Protein AF-A0A936EBL5-F1 (afdb_monomer)

Secondary structure (DSSP, 8-state):
--PPPPPP-------PPPPPPP-PPPPPPP------------PPPPPPPPPP------PPPP--PPPP--PPPPP------PPPP----PPPPP------GGG----TT-------SSSPPPTT---TTEEEGGGTS-TTTB-SS--EEEHHHHHHHHHHHHHHHHTT---EEEE----HHHHHHHHHHHHHH-TTTHHHHSPPTT--GGGGT---EEE-GGGTT-TTTSS--HHHHHHHHHHHTTTT-

Nearest PDB structures (foldseek):
  4ox3-assembly1_A  TM=7.442E-01  e=4.110E-08  Bacillus subtilis subsp. subtilis str. 168
  4mph-assembly1_B  TM=7.466E-01  e=3.936E-07  Bacillus anthracis
  5zhw-assembly2_B  TM=7.566E-01  e=2.019E-05  Enterococcus faecalis V583
  5hnm-assembly3_C  TM=6.825E-01  e=1.285E-05  Enterococcus faecalis V583

Foldseek 3Di:
DDDDDDDDDDDDDDDDDDDDDDDDDDDDDDDDDDDDDDDDDDDDDDDDDDDDDDPDDDDDDDDDDDDDDDDDDDDDDDDDDDDDPPPPPDPPPDPPPCDPLQDAADDLPPPPDDFALVHFHHLPHARPAKDWPVVQDPPQAEDDDTEIAGPVQRVLVSVVCVVCVVVVFRKHWDYFADHLVNLCVVLVVCCVVPVVCSVVVGPHRRRDPSNSRNDTDIDGPCVVVPPPDDDDDCVVVVVSVVCCVVRVD

Structure (mmCIF, N/CA/C/O backbone):
data_AF-A0A936EBL5-F1
#
_entry.id   AF-A0A936EBL5-F1
#
loop_
_atom_site.group_PDB
_atom_site.id
_atom_site.type_symbol
_atom_site.label_atom_id
_atom_site.label_alt_id
_atom_site.label_comp_id
_atom_site.label_asym_id
_atom_site.label_entity_id
_atom_site.label_seq_id
_atom_site.pdbx_PDB_ins_code
_atom_site.Cartn_x
_atom_site.Cartn_y
_atom_site.Cartn_z
_atom_site.occupancy
_atom_site.B_iso_or_equiv
_atom_site.auth_seq_id
_atom_site.auth_comp_id
_atom_site.auth_asym_id
_atom_site.auth_atom_id
_atom_site.pdbx_PDB_model_num
ATOM 1 N N . MET A 1 1 ? -22.457 -19.468 -76.451 1.00 49.41 1 MET A N 1
ATOM 2 C CA . MET A 1 1 ? -21.002 -19.184 -76.361 1.00 49.41 1 MET A CA 1
ATOM 3 C C . MET A 1 1 ? -20.760 -17.930 -77.192 1.00 49.41 1 MET A C 1
ATOM 5 O O . MET A 1 1 ? -21.106 -17.970 -78.354 1.00 49.41 1 MET A O 1
ATOM 9 N N . PHE A 1 2 ? -20.376 -16.748 -76.710 1.00 45.97 2 PHE A N 1
ATOM 10 C CA . PHE A 1 2 ? -19.446 -16.334 -75.656 1.00 45.97 2 PHE A CA 1
ATOM 11 C C . PHE A 1 2 ? -20.004 -15.099 -74.917 1.00 45.97 2 PHE A C 1
ATOM 13 O O . PHE A 1 2 ? -20.450 -14.148 -75.555 1.00 45.97 2 PHE A O 1
ATOM 20 N N . LYS A 1 3 ? -19.967 -15.099 -73.579 1.00 45.44 3 LYS A N 1
ATOM 21 C CA . LYS A 1 3 ? -20.341 -13.953 -72.733 1.00 45.44 3 LYS A CA 1
ATOM 22 C C . LYS A 1 3 ? -19.075 -13.116 -72.488 1.00 45.44 3 LYS A C 1
ATOM 24 O O . LYS A 1 3 ? -18.086 -13.655 -72.001 1.00 45.44 3 LYS A O 1
ATOM 29 N N . ARG A 1 4 ? -19.086 -11.838 -72.885 1.00 53.81 4 ARG A N 1
ATOM 30 C CA . ARG A 1 4 ? -17.973 -10.887 -72.700 1.00 53.81 4 ARG A CA 1
ATOM 31 C C . ARG A 1 4 ? -17.913 -10.416 -71.241 1.00 53.81 4 ARG A C 1
ATOM 33 O O . ARG A 1 4 ? -18.943 -10.079 -70.664 1.00 53.81 4 ARG A O 1
ATOM 40 N N . LEU A 1 5 ? -16.706 -10.404 -70.680 1.00 47.41 5 LEU A N 1
ATOM 41 C CA . LEU A 1 5 ? -16.355 -9.918 -69.342 1.00 47.41 5 LEU A CA 1
ATOM 42 C C . LEU A 1 5 ? -16.085 -8.399 -69.394 1.00 47.41 5 LEU A C 1
ATOM 44 O O . LEU A 1 5 ? -15.345 -7.981 -70.287 1.00 47.41 5 LEU A O 1
ATOM 48 N N . PRO A 1 6 ? -16.616 -7.566 -68.481 1.00 60.28 6 PRO A N 1
ATOM 49 C CA . PRO A 1 6 ? -16.163 -6.186 -68.348 1.00 60.28 6 PRO A CA 1
ATOM 50 C C . PRO A 1 6 ? -14.979 -6.067 -67.375 1.00 60.28 6 PRO A C 1
ATOM 52 O O . PRO A 1 6 ? -14.979 -6.616 -66.274 1.00 60.28 6 PRO A O 1
ATOM 55 N N . PHE A 1 7 ? -13.969 -5.334 -67.838 1.00 50.22 7 PHE A N 1
ATOM 56 C CA . PHE A 1 7 ? -12.750 -4.929 -67.143 1.00 50.22 7 PHE A CA 1
ATOM 57 C C . PHE A 1 7 ? -13.061 -3.961 -65.985 1.00 50.22 7 PHE A C 1
ATOM 59 O O . PHE A 1 7 ? -13.786 -2.984 -66.167 1.00 50.22 7 PHE A O 1
ATOM 66 N N . PHE A 1 8 ? -12.466 -4.214 -64.818 1.00 45.72 8 PHE A N 1
ATOM 67 C CA . PHE A 1 8 ? -12.417 -3.300 -63.675 1.00 45.72 8 PHE A CA 1
ATOM 68 C C . PHE A 1 8 ? -11.340 -2.226 -63.901 1.00 45.72 8 PHE A C 1
ATOM 70 O O . PHE A 1 8 ? -10.189 -2.562 -64.172 1.00 45.72 8 PHE A O 1
ATOM 77 N N . PHE A 1 9 ? -11.688 -0.950 -63.717 1.00 46.00 9 PHE A N 1
ATOM 78 C CA . PHE A 1 9 ? -10.725 0.128 -63.470 1.00 46.00 9 PHE A CA 1
ATOM 79 C C . PHE A 1 9 ? -10.861 0.556 -62.004 1.00 46.00 9 PHE A C 1
ATOM 81 O O . PHE A 1 9 ? -11.882 1.111 -61.605 1.00 46.00 9 PHE A O 1
ATOM 88 N N . ALA A 1 10 ? -9.841 0.255 -61.199 1.00 46.25 10 ALA A N 1
ATOM 89 C CA . ALA A 1 10 ? -9.705 0.734 -59.830 1.00 46.25 10 ALA A CA 1
ATOM 90 C C . ALA A 1 10 ? -8.986 2.091 -59.845 1.00 46.25 10 ALA A C 1
ATOM 92 O O . ALA A 1 10 ? -7.858 2.195 -60.326 1.00 46.25 10 ALA A O 1
ATOM 93 N N . LEU A 1 11 ? -9.647 3.127 -59.328 1.00 49.09 11 LEU A N 1
ATOM 94 C CA . LEU A 1 11 ? -9.083 4.460 -59.140 1.00 49.09 11 LEU A CA 1
ATOM 95 C C . LEU A 1 11 ? -8.500 4.548 -57.720 1.00 49.09 11 LEU A C 1
ATOM 97 O O . LEU A 1 11 ? -9.242 4.559 -56.740 1.00 49.09 11 LEU A O 1
ATOM 101 N N . PHE A 1 12 ? -7.171 4.582 -57.611 1.00 45.75 12 PHE A N 1
ATOM 102 C CA . PHE A 1 12 ? -6.451 4.839 -56.360 1.00 45.75 12 PHE A CA 1
ATOM 103 C C . PHE A 1 12 ? -6.473 6.347 -56.064 1.00 45.75 12 PHE A C 1
ATOM 105 O O . PHE A 1 12 ? -5.835 7.132 -56.764 1.00 45.75 12 PHE A O 1
ATOM 112 N N . GLY A 1 13 ? -7.220 6.756 -55.037 1.00 44.69 13 GLY A N 1
ATOM 113 C CA . GLY A 1 13 ? -7.206 8.122 -54.514 1.00 44.69 13 GLY A CA 1
ATOM 114 C C . GLY A 1 13 ? -6.067 8.320 -53.514 1.00 44.69 13 GLY A C 1
ATOM 115 O O . GLY A 1 13 ? -6.066 7.708 -52.448 1.00 44.69 13 GLY A O 1
ATOM 116 N N . LEU A 1 14 ? -5.107 9.184 -53.853 1.00 51.09 14 LEU A N 1
ATOM 117 C CA . LEU A 1 14 ? -4.101 9.716 -52.932 1.00 51.09 14 LEU A CA 1
ATOM 118 C C . LEU A 1 14 ? -4.775 10.742 -52.004 1.00 51.09 14 LEU A C 1
ATOM 120 O O . LEU A 1 14 ? -5.187 11.806 -52.464 1.00 51.09 14 LEU A O 1
ATOM 124 N N . MET A 1 15 ? -4.877 10.449 -50.707 1.00 57.97 15 MET A N 1
ATOM 125 C CA . MET A 1 15 ? -5.321 11.418 -49.701 1.00 57.97 15 MET A CA 1
ATOM 126 C C . MET A 1 15 ? -4.089 12.002 -49.001 1.00 57.97 15 MET A C 1
ATOM 128 O O . MET A 1 15 ? -3.408 11.320 -48.237 1.00 57.97 15 MET A O 1
ATOM 132 N N . ALA A 1 16 ? -3.774 13.257 -49.323 1.00 53.09 16 ALA A N 1
ATOM 133 C CA . ALA A 1 16 ? -2.708 14.026 -48.696 1.00 53.09 16 ALA A CA 1
ATOM 134 C C . ALA A 1 16 ? -3.141 14.523 -47.305 1.00 53.09 16 ALA A C 1
ATOM 136 O O . ALA A 1 16 ? -4.263 14.990 -47.113 1.00 53.09 16 ALA A O 1
ATOM 137 N N . CYS A 1 17 ? -2.223 14.410 -46.348 1.00 43.72 17 CYS A N 1
ATOM 138 C CA . CYS A 1 17 ? -2.372 14.821 -44.957 1.00 43.72 17 CYS A CA 1
ATOM 139 C C . CYS A 1 17 ? -2.146 16.340 -44.829 1.00 43.72 17 CYS A C 1
ATOM 141 O O . CYS A 1 17 ? -1.117 16.842 -45.281 1.00 43.72 17 CYS A O 1
ATOM 143 N N . ALA A 1 18 ? -3.085 17.065 -44.214 1.00 60.50 18 ALA A N 1
ATOM 144 C CA . ALA A 1 18 ? -2.923 18.472 -43.838 1.00 60.50 18 ALA A CA 1
ATOM 145 C C . ALA A 1 18 ? -2.670 18.578 -42.319 1.00 60.50 18 ALA A C 1
ATOM 147 O O . ALA A 1 18 ? -3.328 17.867 -41.555 1.00 60.50 18 ALA A O 1
ATOM 148 N N . PRO A 1 19 ? -1.747 19.439 -41.852 1.00 58.50 19 PRO A N 1
ATOM 149 C CA . PRO A 1 19 ? -1.469 19.588 -40.429 1.00 58.50 19 PRO A CA 1
ATOM 150 C C . PRO A 1 19 ? -2.559 20.417 -39.736 1.00 58.50 19 PRO A C 1
ATOM 152 O O . PRO A 1 19 ? -2.915 21.508 -40.181 1.00 58.50 19 PRO A O 1
ATOM 155 N N . ALA A 1 20 ? -3.065 19.903 -38.614 1.00 55.41 20 ALA A N 1
ATOM 156 C CA . ALA A 1 20 ? -3.951 20.635 -37.722 1.00 55.41 20 ALA A CA 1
ATOM 157 C C . ALA A 1 20 ? -3.164 21.727 -36.979 1.00 55.41 20 ALA A C 1
ATOM 159 O O . ALA A 1 20 ? -2.223 21.447 -36.237 1.00 55.41 20 ALA A O 1
ATOM 160 N N . THR A 1 21 ? -3.556 22.982 -37.178 1.00 53.72 21 THR A N 1
ATOM 161 C CA . THR A 1 21 ? -3.093 24.139 -36.408 1.00 53.72 21 THR A CA 1
ATOM 162 C C . THR A 1 21 ? -3.653 24.078 -34.988 1.00 53.72 21 THR A C 1
ATOM 164 O O . THR A 1 21 ? -4.867 24.144 -34.793 1.00 53.72 21 THR A O 1
ATOM 167 N N . ALA A 1 22 ? -2.769 23.964 -33.998 1.00 51.81 22 ALA A N 1
ATOM 168 C CA . ALA A 1 22 ? -3.113 24.076 -32.588 1.00 51.81 22 ALA A CA 1
ATOM 169 C C . ALA A 1 22 ? -3.480 25.530 -32.245 1.00 51.81 22 ALA A C 1
ATOM 171 O O . ALA A 1 22 ? -2.689 26.448 -32.454 1.00 51.81 22 ALA A O 1
ATOM 172 N N . VAL A 1 23 ? -4.683 25.729 -31.708 1.00 55.03 23 VAL A N 1
ATOM 173 C CA . VAL A 1 23 ? -5.127 26.998 -31.121 1.00 55.03 23 VAL A CA 1
ATOM 174 C C . VAL A 1 23 ? -4.696 27.007 -29.657 1.00 55.03 23 VAL A C 1
ATOM 176 O O . VAL A 1 23 ? -5.183 26.219 -28.851 1.00 55.03 23 VAL A O 1
ATOM 179 N N . THR A 1 24 ? -3.762 27.887 -29.310 1.00 54.03 24 THR A N 1
ATOM 180 C CA . THR A 1 24 ? -3.368 28.183 -27.927 1.00 54.03 24 THR A CA 1
ATOM 181 C C . THR A 1 24 ? -4.388 29.124 -27.275 1.00 54.03 24 THR A C 1
ATOM 183 O O . THR A 1 24 ? -4.636 30.194 -27.840 1.00 54.03 24 THR A O 1
ATOM 186 N N . PRO A 1 25 ? -4.958 28.818 -26.096 1.00 52.91 25 PRO A N 1
ATOM 187 C CA . PRO A 1 25 ? -5.699 29.813 -25.330 1.00 52.91 25 PRO A CA 1
ATOM 188 C C . PRO A 1 25 ? -4.746 30.804 -24.640 1.00 52.91 25 PRO A C 1
ATOM 190 O O . PRO A 1 25 ? -3.747 30.424 -24.030 1.00 52.91 25 PRO A O 1
ATOM 193 N N . SER A 1 26 ? -5.084 32.088 -24.762 1.00 61.44 26 SER A N 1
ATOM 194 C CA . SER A 1 26 ? -4.439 33.241 -24.122 1.00 61.44 26 SER A CA 1
ATOM 195 C C . SER A 1 26 ? -4.603 33.209 -22.593 1.00 61.44 26 SER A C 1
ATOM 197 O O . SER A 1 26 ? -5.705 32.910 -22.129 1.00 61.44 26 SER A O 1
ATOM 199 N N . PRO A 1 27 ? -3.589 33.581 -21.788 1.00 57.38 27 PRO A N 1
ATOM 200 C CA . PRO A 1 27 ? -3.788 33.804 -20.360 1.00 57.38 27 PRO A CA 1
ATOM 201 C C . PRO A 1 27 ? -4.566 35.111 -20.123 1.00 57.38 27 PRO A C 1
ATOM 203 O O . PRO A 1 27 ? -4.292 36.137 -20.746 1.00 57.38 27 PRO A O 1
ATOM 206 N N . ALA A 1 28 ? -5.560 35.054 -19.234 1.00 56.59 28 ALA A N 1
ATOM 207 C CA . ALA A 1 28 ? -6.293 36.211 -18.721 1.00 56.59 28 ALA A CA 1
ATOM 208 C C . ALA A 1 28 ? -5.405 37.045 -17.766 1.00 56.59 28 ALA A C 1
ATOM 210 O O . ALA A 1 28 ? -4.492 36.485 -17.152 1.00 56.59 28 ALA A O 1
ATOM 211 N N . PRO A 1 29 ? -5.637 38.365 -17.629 1.00 53.09 29 PRO A N 1
ATOM 212 C CA . PRO A 1 29 ? -4.763 39.240 -16.855 1.00 53.09 29 PRO A CA 1
ATOM 213 C C . PRO A 1 29 ? -4.903 39.007 -15.344 1.00 53.09 29 PRO A C 1
ATOM 215 O O . PRO A 1 29 ? -6.000 38.808 -14.822 1.00 53.09 29 PRO A O 1
ATOM 218 N N . LEU A 1 30 ? -3.764 39.074 -14.651 1.00 47.78 30 LEU A N 1
ATOM 219 C CA . LEU A 1 30 ? -3.665 39.127 -13.195 1.00 47.78 30 LEU A CA 1
ATOM 220 C C . LEU A 1 30 ? -4.310 40.426 -12.697 1.00 47.78 30 LEU A C 1
ATOM 222 O O . LEU A 1 30 ? -3.848 41.517 -13.028 1.00 47.78 30 LEU A O 1
ATOM 226 N N . ALA A 1 31 ? -5.380 40.303 -11.914 1.00 45.28 31 ALA A N 1
ATOM 227 C CA . ALA A 1 31 ? -5.941 41.420 -11.174 1.00 45.28 31 ALA A CA 1
ATOM 228 C C . ALA A 1 31 ? -5.116 41.645 -9.901 1.00 45.28 31 ALA A C 1
ATOM 230 O O . ALA A 1 31 ? -5.075 40.805 -9.000 1.00 45.28 31 ALA A O 1
ATOM 231 N N . ASP A 1 32 ? -4.467 42.803 -9.876 1.00 45.66 32 ASP A N 1
ATOM 232 C CA . ASP A 1 32 ? -3.848 43.441 -8.724 1.00 45.66 32 ASP A CA 1
ATOM 233 C C . ASP A 1 32 ? -4.838 43.488 -7.551 1.00 45.66 32 ASP A C 1
ATOM 235 O O . ASP A 1 32 ? -5.907 44.093 -7.646 1.00 45.66 32 ASP A O 1
ATOM 239 N N . THR A 1 33 ? -4.497 42.856 -6.430 1.00 43.00 33 THR A N 1
ATOM 240 C CA . THR A 1 33 ? -5.154 43.140 -5.150 1.00 43.00 33 THR A CA 1
ATOM 241 C C . THR A 1 33 ? -4.075 43.509 -4.148 1.00 43.00 33 THR A C 1
ATOM 243 O O . THR A 1 33 ? -3.373 42.658 -3.605 1.00 43.00 33 THR A O 1
ATOM 246 N N . ALA A 1 34 ? -3.934 44.817 -3.949 1.00 42.81 34 ALA A N 1
ATOM 247 C CA . ALA A 1 34 ? -3.092 45.415 -2.933 1.00 42.81 34 ALA A CA 1
ATOM 248 C C . ALA A 1 34 ? -3.499 44.900 -1.544 1.00 42.81 34 ALA A C 1
ATOM 250 O O . ALA A 1 34 ? -4.613 45.138 -1.074 1.00 42.81 34 ALA A O 1
ATOM 251 N N . VAL A 1 35 ? -2.581 44.207 -0.872 1.00 39.53 35 VAL A N 1
ATOM 252 C CA . VAL A 1 35 ? -2.698 43.913 0.556 1.00 39.53 35 VAL A CA 1
ATOM 253 C C . VAL A 1 35 ? -2.302 45.179 1.307 1.00 39.53 35 VAL A C 1
ATOM 255 O O . VAL A 1 35 ? -1.154 45.620 1.255 1.00 39.53 35 VAL A O 1
ATOM 258 N N . ALA A 1 36 ? -3.276 45.788 1.979 1.00 40.12 36 ALA A N 1
ATOM 259 C CA . ALA A 1 36 ? -3.056 46.913 2.872 1.00 40.12 36 ALA A CA 1
ATOM 260 C C . ALA A 1 36 ? -2.069 46.520 3.986 1.00 40.12 36 ALA A C 1
ATOM 262 O O . ALA A 1 36 ? -2.290 45.546 4.708 1.00 40.12 36 ALA A O 1
ATOM 263 N N . LEU A 1 37 ? -0.987 47.292 4.133 1.00 39.91 37 LEU A N 1
ATOM 264 C CA . LEU A 1 37 ? -0.099 47.214 5.290 1.00 39.91 37 LEU A CA 1
ATOM 265 C C . LEU A 1 37 ? -0.887 47.606 6.547 1.00 39.91 37 LEU A C 1
ATOM 267 O O . LEU A 1 37 ? -1.174 48.781 6.771 1.00 39.91 37 LEU A O 1
ATOM 271 N N . ALA A 1 38 ? -1.203 46.622 7.385 1.00 38.62 38 ALA A N 1
ATOM 272 C CA . ALA A 1 38 ? -1.577 46.864 8.768 1.00 38.62 38 ALA A CA 1
ATOM 273 C C . ALA A 1 38 ? -0.295 47.008 9.600 1.00 38.62 38 ALA A C 1
ATOM 275 O O . ALA A 1 38 ? 0.422 46.042 9.861 1.00 38.62 38 ALA A O 1
ATOM 276 N N . THR A 1 39 ? 0.001 48.241 9.998 1.00 44.06 39 THR A N 1
ATOM 277 C CA . THR A 1 39 ? 1.067 48.593 10.935 1.00 44.06 39 THR A CA 1
ATOM 278 C C . THR A 1 39 ? 0.734 48.026 12.318 1.00 44.06 39 THR A C 1
ATOM 280 O O . THR A 1 39 ? -0.116 48.569 13.023 1.00 44.06 39 THR A O 1
ATOM 283 N N . VAL A 1 40 ? 1.392 46.938 12.729 1.00 40.38 40 VAL A N 1
ATOM 284 C CA . VAL A 1 40 ? 1.341 46.458 14.118 1.00 40.38 40 VAL A CA 1
ATOM 285 C C . VAL A 1 40 ? 2.418 47.167 14.933 1.00 40.38 40 VAL A C 1
ATOM 287 O O . VAL A 1 40 ? 3.617 46.999 14.727 1.00 40.38 40 VAL A O 1
ATOM 290 N N . SER A 1 41 ? 1.935 47.986 15.863 1.00 49.97 41 SER A N 1
ATOM 291 C CA . SER A 1 41 ? 2.682 48.658 16.919 1.00 49.97 41 SER A CA 1
ATOM 292 C C . SER A 1 41 ? 3.375 47.638 17.831 1.00 49.97 41 SER A C 1
ATOM 294 O O . SER A 1 41 ? 2.712 46.866 18.521 1.00 49.97 41 SER A O 1
ATOM 296 N N . SER A 1 42 ? 4.706 47.664 17.880 1.00 43.12 42 SER A N 1
ATOM 297 C CA . SER A 1 42 ? 5.515 46.876 18.812 1.00 43.12 42 SER A CA 1
ATOM 298 C C . SER A 1 42 ? 5.406 47.436 20.235 1.00 43.12 42 SER A C 1
ATOM 300 O O . SER A 1 42 ? 6.009 48.464 20.548 1.00 43.12 42 SER A O 1
ATOM 302 N N . GLN A 1 43 ? 4.652 46.764 21.105 1.00 46.09 43 GLN A N 1
ATOM 303 C CA . GLN A 1 43 ? 4.772 46.944 22.555 1.00 46.09 43 GLN A CA 1
ATOM 304 C C . GLN A 1 43 ? 5.912 46.065 23.106 1.00 46.09 43 GLN A C 1
ATOM 306 O O . GLN A 1 43 ? 6.120 44.959 22.602 1.00 46.09 43 GLN A O 1
ATOM 311 N N . PRO A 1 44 ? 6.659 46.521 24.129 1.00 43.31 44 PRO A N 1
ATOM 312 C CA . PRO A 1 44 ? 7.751 45.751 24.711 1.00 43.31 44 PRO A CA 1
ATOM 313 C C . PRO A 1 44 ? 7.194 44.611 25.573 1.00 43.31 44 PRO A C 1
ATOM 315 O O . PRO A 1 44 ? 6.531 44.845 26.582 1.00 43.31 44 PRO A O 1
ATOM 318 N N . VAL A 1 45 ? 7.474 43.369 25.178 1.00 40.41 45 VAL A N 1
ATOM 319 C CA . VAL A 1 45 ? 7.187 42.182 25.992 1.00 40.41 45 VAL A CA 1
ATOM 320 C C . VAL A 1 45 ? 8.282 42.052 27.048 1.00 40.41 45 VAL A C 1
ATOM 322 O O . VAL A 1 45 ? 9.469 41.996 26.727 1.00 40.41 45 VAL A O 1
ATOM 325 N N . ALA A 1 46 ? 7.871 42.044 28.314 1.00 43.44 46 ALA A N 1
ATOM 326 C CA . ALA A 1 46 ? 8.736 41.831 29.463 1.00 43.44 46 ALA A CA 1
ATOM 327 C C . ALA A 1 46 ? 9.449 40.468 29.389 1.00 43.44 46 ALA A C 1
ATOM 329 O O . ALA A 1 46 ? 8.842 39.449 29.058 1.00 43.44 46 ALA A O 1
ATOM 330 N N . SER A 1 47 ? 10.740 40.467 29.726 1.00 49.97 47 SER A N 1
ATOM 331 C CA . SER A 1 47 ? 11.589 39.279 29.826 1.00 49.97 47 SER A CA 1
ATOM 332 C C . SER A 1 47 ? 10.989 38.213 30.757 1.00 49.97 47 SER A C 1
ATOM 334 O O . SER A 1 47 ? 10.580 38.557 31.869 1.00 49.97 47 SER A O 1
ATOM 336 N N . PRO A 1 48 ? 10.999 36.919 30.388 1.00 46.91 48 PRO A N 1
ATOM 337 C CA . PRO A 1 48 ? 10.628 35.864 31.318 1.00 46.91 48 PRO A CA 1
ATOM 338 C C . PRO A 1 48 ? 11.723 35.664 32.374 1.00 46.91 48 PRO A C 1
ATOM 340 O O . PRO A 1 48 ? 12.900 35.468 32.068 1.00 46.91 48 PRO A O 1
ATOM 343 N N . THR A 1 49 ? 11.311 35.721 33.638 1.00 48.28 49 THR A N 1
ATOM 344 C CA . THR A 1 49 ? 12.099 35.339 34.812 1.00 48.28 49 THR A CA 1
ATOM 345 C C . THR A 1 49 ? 12.524 33.871 34.708 1.00 48.28 49 THR A C 1
ATOM 347 O O . THR A 1 49 ? 11.715 33.007 34.371 1.00 48.28 49 THR A O 1
ATOM 350 N N . ALA A 1 50 ? 13.798 33.592 34.997 1.00 43.84 50 ALA A N 1
ATOM 351 C CA . ALA A 1 50 ? 14.357 32.244 34.995 1.00 43.84 50 ALA A CA 1
ATOM 352 C C . ALA A 1 50 ? 13.607 31.307 35.974 1.00 43.84 50 ALA A C 1
ATOM 354 O O . ALA A 1 50 ? 13.251 31.741 37.074 1.00 43.84 50 ALA A O 1
ATOM 355 N N . PRO A 1 51 ? 13.383 30.030 35.614 1.00 51.34 51 PRO A N 1
ATOM 356 C CA . PRO A 1 51 ? 12.762 29.053 36.505 1.00 51.34 51 PRO A CA 1
ATOM 357 C C . PRO A 1 51 ? 13.702 28.667 37.664 1.00 51.34 51 PRO A C 1
ATOM 359 O O . PRO A 1 51 ? 14.926 28.756 37.523 1.00 51.34 51 PRO A O 1
ATOM 362 N N . PRO A 1 52 ? 13.163 28.224 38.817 1.00 42.72 52 PRO A N 1
ATOM 363 C CA . PRO A 1 52 ? 13.973 27.884 39.979 1.00 42.72 52 PRO A CA 1
ATOM 364 C C . PRO A 1 52 ? 14.833 26.639 39.725 1.00 42.72 52 PRO A C 1
ATOM 366 O O . PRO A 1 52 ? 14.363 25.616 39.225 1.00 42.72 52 PRO A O 1
ATOM 369 N N . THR A 1 53 ? 16.099 26.719 40.132 1.00 39.78 53 THR A N 1
ATOM 370 C CA . THR A 1 53 ? 17.031 25.590 40.188 1.00 39.78 53 THR A CA 1
ATOM 371 C C . THR A 1 53 ? 16.507 24.534 41.161 1.00 39.78 53 THR A C 1
ATOM 373 O O . THR A 1 53 ? 16.534 24.732 42.375 1.00 39.78 53 THR A O 1
ATOM 376 N N . ILE A 1 54 ? 16.054 23.391 40.643 1.00 44.22 54 ILE A N 1
ATOM 377 C CA . ILE A 1 54 ? 15.780 22.205 41.459 1.00 44.22 54 ILE A CA 1
ATOM 378 C C . ILE A 1 54 ? 17.097 21.453 41.656 1.00 44.22 54 ILE A C 1
ATOM 380 O O . ILE A 1 54 ? 17.583 20.756 40.764 1.00 44.22 54 ILE A O 1
ATOM 384 N N . THR A 1 55 ? 17.676 21.585 42.845 1.00 34.31 55 THR A N 1
ATOM 385 C CA . THR A 1 55 ? 18.804 20.766 43.297 1.00 34.31 55 THR A CA 1
ATOM 386 C C . THR A 1 55 ? 18.328 19.322 43.477 1.00 34.31 55 THR A C 1
ATOM 388 O O . THR A 1 55 ? 17.669 18.992 44.461 1.00 34.31 55 THR A O 1
ATOM 391 N N . ARG A 1 56 ? 18.638 18.438 42.519 1.00 43.16 56 ARG A N 1
ATOM 392 C CA . ARG A 1 56 ? 18.430 16.989 42.670 1.00 43.16 56 ARG A CA 1
ATOM 393 C C . ARG A 1 56 ? 19.531 16.406 43.549 1.00 43.16 56 ARG A C 1
ATOM 395 O O . ARG A 1 56 ? 20.628 16.121 43.077 1.00 43.16 56 ARG A O 1
ATOM 402 N N . THR A 1 57 ? 19.214 16.180 44.817 1.00 35.41 57 THR A N 1
ATOM 403 C CA . THR A 1 57 ? 19.989 15.296 45.691 1.00 35.41 57 THR A CA 1
ATOM 404 C C . THR A 1 57 ? 19.903 13.874 45.131 1.00 35.41 57 THR A C 1
ATOM 406 O O . THR A 1 57 ? 18.840 13.255 45.150 1.00 35.41 57 THR A O 1
ATOM 409 N N . ALA A 1 58 ? 21.002 13.365 44.576 1.00 40.12 58 ALA A N 1
ATOM 410 C CA . ALA A 1 58 ? 21.107 11.980 44.137 1.00 40.12 58 ALA A CA 1
ATOM 411 C C . ALA A 1 58 ? 21.384 11.083 45.351 1.00 40.12 58 ALA A C 1
ATOM 413 O O . ALA A 1 58 ? 22.483 11.087 45.901 1.00 40.12 58 ALA A O 1
ATOM 414 N N . THR A 1 59 ? 20.386 10.312 45.775 1.00 43.75 59 THR A N 1
ATOM 415 C CA . THR A 1 59 ? 20.582 9.172 46.677 1.00 43.75 59 THR A CA 1
ATOM 416 C C . THR A 1 59 ? 21.095 7.991 45.843 1.00 43.75 59 THR A C 1
ATOM 418 O O . THR A 1 59 ? 20.399 7.589 44.908 1.00 43.75 59 THR A O 1
ATOM 421 N N . PRO A 1 60 ? 22.288 7.427 46.107 1.00 43.12 60 PRO A N 1
ATOM 422 C CA . PRO A 1 60 ? 22.757 6.263 45.366 1.00 43.12 60 PRO A CA 1
ATOM 423 C C . PRO A 1 60 ? 21.966 5.016 45.788 1.00 43.12 60 PRO A C 1
ATOM 425 O O . PRO A 1 60 ? 21.860 4.707 46.975 1.00 43.12 60 PRO A O 1
ATOM 428 N N . LEU A 1 61 ? 21.404 4.303 44.808 1.00 41.28 61 LEU A N 1
ATOM 429 C CA . LEU A 1 61 ? 20.820 2.973 45.002 1.00 41.28 61 LEU A CA 1
ATOM 430 C C . LEU A 1 61 ? 21.937 1.942 45.269 1.00 41.28 61 LEU A C 1
ATOM 432 O O . LEU A 1 61 ? 22.981 2.005 44.615 1.00 41.28 61 LEU A O 1
ATOM 436 N N . PRO A 1 62 ? 21.732 0.963 46.169 1.00 42.22 62 PRO A N 1
ATOM 437 C CA . PRO A 1 62 ? 22.701 -0.102 46.395 1.00 42.22 62 PRO A CA 1
ATOM 438 C C . PRO A 1 62 ? 22.776 -1.037 45.178 1.00 42.22 62 PRO A C 1
ATOM 440 O O . PRO A 1 62 ? 21.765 -1.555 44.700 1.00 42.22 62 PRO A O 1
ATOM 443 N N . ALA A 1 63 ? 23.994 -1.273 44.688 1.00 45.78 63 ALA A N 1
ATOM 444 C CA . ALA A 1 63 ? 24.267 -2.251 43.643 1.00 45.78 63 ALA A CA 1
ATOM 445 C C . ALA A 1 63 ? 23.961 -3.662 44.167 1.00 45.78 63 ALA A C 1
ATOM 447 O O . ALA A 1 63 ? 24.647 -4.170 45.052 1.00 45.78 63 ALA A O 1
ATOM 448 N N . THR A 1 64 ? 22.921 -4.299 43.629 1.00 42.66 64 THR A N 1
ATOM 449 C CA . THR A 1 64 ? 22.635 -5.709 43.911 1.00 42.66 64 THR A CA 1
ATOM 450 C C . THR A 1 64 ? 23.378 -6.554 42.879 1.00 42.66 64 THR A C 1
ATOM 452 O O . THR A 1 64 ? 23.077 -6.504 41.689 1.00 42.66 64 THR A O 1
ATOM 455 N N . GLN A 1 65 ? 24.401 -7.278 43.327 1.00 45.66 65 GLN A N 1
ATOM 456 C CA . GLN A 1 65 ? 25.173 -8.206 42.503 1.00 45.66 65 GLN A CA 1
ATOM 457 C C . GLN A 1 65 ? 24.313 -9.446 42.176 1.00 45.66 65 GLN A C 1
ATOM 459 O O . GLN A 1 65 ? 23.667 -9.974 43.085 1.00 45.66 65 GLN A O 1
ATOM 464 N N . PRO A 1 66 ? 24.272 -9.932 40.921 1.00 46.91 66 PRO A N 1
ATOM 465 C CA . PRO A 1 66 ? 23.582 -11.179 40.602 1.00 46.91 66 PRO A CA 1
ATOM 466 C C . PRO A 1 66 ? 24.308 -12.380 41.243 1.00 46.91 66 PRO A C 1
ATOM 468 O O . PRO A 1 66 ? 25.537 -12.357 41.360 1.00 46.91 66 PRO A O 1
ATOM 471 N N . PRO A 1 67 ? 23.575 -13.425 41.672 1.00 47.1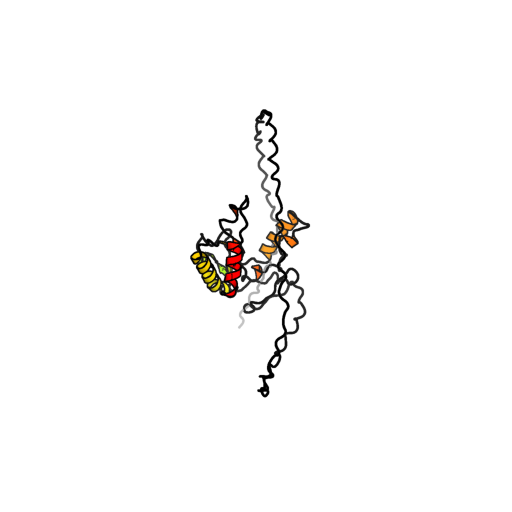6 67 PRO A N 1
ATOM 472 C CA . PRO A 1 67 ? 24.162 -14.568 42.361 1.00 47.16 67 PRO A CA 1
ATOM 473 C C . PRO A 1 67 ? 25.041 -15.418 41.422 1.00 47.16 67 PRO A C 1
ATOM 475 O O . PRO A 1 67 ? 24.821 -15.429 40.207 1.00 47.16 67 PRO A O 1
ATOM 478 N N . PRO A 1 68 ? 26.026 -16.157 41.965 1.00 46.62 68 PRO A N 1
ATOM 479 C CA . PRO A 1 68 ? 26.863 -17.056 41.180 1.00 46.62 68 PRO A CA 1
ATOM 480 C C . PRO A 1 68 ? 26.055 -18.261 40.681 1.00 46.62 68 PRO A C 1
ATOM 482 O O . PRO A 1 68 ? 25.303 -18.880 41.432 1.00 46.62 68 PRO A O 1
ATOM 485 N N . PHE A 1 69 ? 26.234 -18.614 39.407 1.00 42.81 69 PHE A N 1
ATOM 486 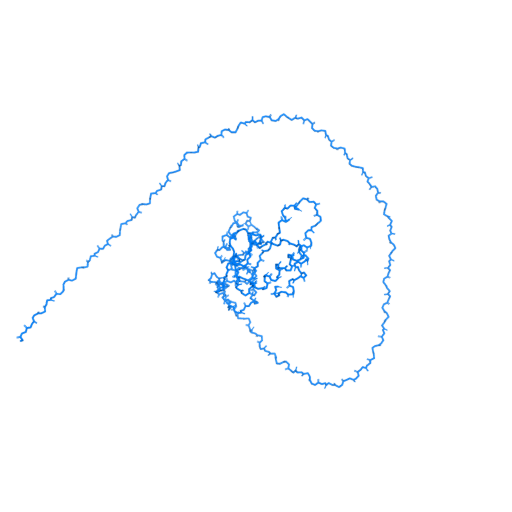C CA . PHE A 1 69 ? 25.635 -19.807 38.813 1.00 42.81 69 PHE A CA 1
ATOM 487 C C . PHE A 1 69 ? 26.363 -21.066 39.295 1.00 42.81 69 PHE A C 1
ATOM 489 O O . PHE A 1 69 ? 27.495 -21.340 38.899 1.00 42.81 69 PHE A O 1
ATOM 496 N N . THR A 1 70 ? 25.698 -21.852 40.136 1.00 42.16 70 THR A N 1
ATOM 497 C CA . THR A 1 70 ? 26.135 -23.195 40.527 1.00 42.16 70 THR A CA 1
ATOM 498 C C . THR A 1 70 ? 25.741 -24.191 39.432 1.00 42.16 70 THR A C 1
ATOM 500 O O . THR A 1 70 ? 24.557 -24.407 39.175 1.00 42.16 70 THR A O 1
ATOM 503 N N . ALA A 1 71 ? 26.723 -24.806 38.768 1.00 42.47 71 ALA A N 1
ATOM 504 C CA . ALA A 1 71 ? 26.477 -25.870 37.798 1.00 42.47 71 ALA A CA 1
ATOM 505 C C . ALA A 1 71 ? 25.987 -27.139 38.519 1.00 42.47 71 ALA A C 1
ATOM 507 O O . ALA A 1 71 ? 26.696 -27.703 39.350 1.00 42.47 71 ALA A O 1
ATOM 508 N N . THR A 1 72 ? 24.774 -27.585 38.196 1.00 47.00 72 THR A N 1
ATOM 509 C CA . THR A 1 72 ? 24.219 -28.866 38.664 1.00 47.00 72 THR A CA 1
ATOM 510 C C . THR A 1 72 ? 24.470 -29.927 37.582 1.00 47.00 72 THR A C 1
ATOM 512 O O . THR A 1 72 ? 24.241 -29.626 36.408 1.00 47.00 72 THR A O 1
ATOM 515 N N . PRO A 1 73 ? 24.950 -31.145 37.908 1.00 48.59 73 PRO A N 1
ATOM 516 C CA . PRO A 1 73 ? 25.242 -32.165 36.903 1.00 48.59 73 PRO A CA 1
ATOM 517 C C . PRO A 1 73 ? 23.957 -32.727 36.278 1.00 48.59 73 PRO A C 1
ATOM 519 O O . PRO A 1 73 ? 22.992 -33.048 36.970 1.00 48.59 73 PRO A O 1
ATOM 522 N N . ILE A 1 74 ? 23.967 -32.855 34.951 1.00 51.72 74 ILE A N 1
ATOM 523 C CA . ILE A 1 74 ? 22.886 -33.431 34.143 1.00 51.72 74 ILE A CA 1
ATOM 524 C C . ILE A 1 74 ? 22.969 -34.966 34.235 1.00 51.72 74 ILE A C 1
ATOM 526 O O . ILE A 1 74 ? 24.048 -35.512 33.997 1.00 51.72 74 ILE A O 1
ATOM 530 N N . PRO A 1 75 ? 21.879 -35.692 34.548 1.00 46.88 75 PRO A N 1
ATOM 531 C CA . PRO A 1 75 ? 21.883 -37.147 34.491 1.00 46.88 75 PRO A CA 1
ATOM 532 C C . PRO A 1 75 ? 21.937 -37.636 33.038 1.00 46.88 75 PRO A C 1
ATOM 534 O O . PRO A 1 75 ? 21.173 -37.199 32.176 1.00 46.88 75 PRO A O 1
ATOM 537 N N . THR A 1 76 ? 22.837 -38.580 32.782 1.00 52.19 76 THR A N 1
ATOM 538 C CA . THR A 1 76 ? 22.980 -39.286 31.507 1.00 52.19 76 THR A CA 1
ATOM 539 C C . THR A 1 76 ? 21.756 -40.165 31.251 1.00 52.19 76 THR A C 1
ATOM 541 O O . THR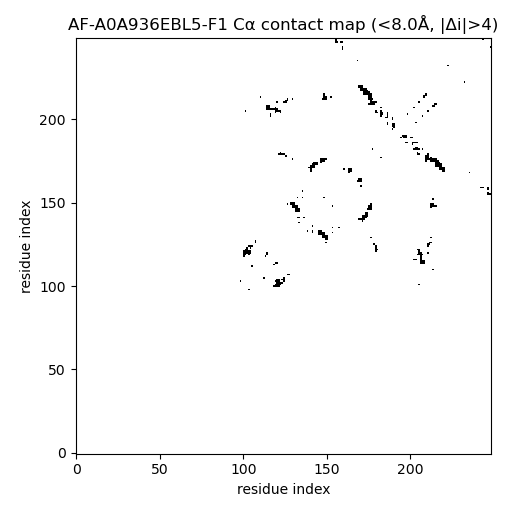 A 1 76 ? 21.607 -41.224 31.859 1.00 52.19 76 THR A O 1
ATOM 544 N N . ALA A 1 77 ? 20.885 -39.748 30.331 1.00 46.88 77 ALA A N 1
ATOM 545 C CA . ALA A 1 77 ? 19.835 -40.597 29.782 1.00 46.88 77 ALA A CA 1
ATOM 546 C C . ALA A 1 77 ? 20.341 -41.278 28.501 1.00 46.88 77 ALA A C 1
ATOM 548 O O . ALA A 1 77 ? 20.394 -40.676 27.430 1.00 46.88 77 ALA A O 1
ATOM 549 N N . THR A 1 78 ? 20.707 -42.554 28.618 1.00 55.56 78 THR A N 1
ATOM 550 C CA . THR A 1 78 ? 20.917 -43.453 27.479 1.00 55.56 78 THR A CA 1
ATOM 551 C C . THR A 1 78 ? 19.559 -43.767 26.856 1.00 55.56 78 THR A C 1
ATOM 553 O O . THR A 1 78 ? 18.795 -44.562 27.400 1.00 55.56 78 THR A O 1
ATOM 556 N N . SER A 1 79 ? 19.251 -43.151 25.714 1.00 48.91 79 SER A N 1
ATOM 557 C CA . SER A 1 79 ? 18.146 -43.570 24.848 1.00 48.91 79 SER A CA 1
ATOM 558 C C . SER A 1 79 ? 18.680 -43.892 23.452 1.00 48.91 79 SER A C 1
ATOM 560 O O . SER A 1 79 ? 19.455 -43.145 22.861 1.00 48.91 79 SER A O 1
ATOM 562 N N . SER A 1 80 ? 18.324 -45.090 22.997 1.00 55.75 80 SER A N 1
ATOM 563 C CA . SER A 1 80 ? 18.687 -45.703 21.719 1.00 55.75 80 SER A CA 1
ATOM 564 C C . SER A 1 80 ? 18.217 -44.849 20.529 1.00 55.75 80 SER A C 1
ATOM 566 O O . SER A 1 80 ? 17.105 -44.315 20.591 1.00 55.75 80 SER A O 1
ATOM 568 N N . PRO A 1 81 ? 18.996 -44.711 19.437 1.00 55.06 81 PRO A N 1
ATOM 569 C CA . PRO A 1 81 ? 18.590 -43.891 18.304 1.00 55.06 81 PRO A CA 1
ATOM 570 C C . PRO A 1 81 ? 17.428 -44.552 17.552 1.00 55.06 81 PRO A C 1
ATOM 572 O O . PRO A 1 81 ? 17.576 -45.591 16.912 1.00 55.06 81 PRO A O 1
ATOM 575 N N . THR A 1 82 ? 16.260 -43.918 17.608 1.00 64.88 82 THR A N 1
ATOM 576 C CA . THR A 1 82 ? 15.184 -44.145 16.635 1.00 64.88 82 THR A CA 1
ATOM 577 C C . THR A 1 82 ? 15.608 -43.478 15.321 1.00 64.88 82 THR A C 1
ATOM 579 O O . THR A 1 82 ? 16.058 -42.330 15.374 1.00 64.88 82 THR A O 1
ATOM 582 N N . PRO A 1 83 ? 15.524 -44.138 14.150 1.00 51.19 83 PRO A N 1
ATOM 583 C CA . PRO A 1 83 ? 15.930 -43.516 12.895 1.00 51.19 83 PRO A CA 1
ATOM 584 C C . PRO A 1 83 ? 15.052 -42.290 12.621 1.00 51.19 83 PRO A C 1
ATOM 586 O O . PRO A 1 83 ? 13.834 -42.395 12.484 1.00 51.19 83 PRO A O 1
ATOM 589 N N . ALA A 1 84 ? 15.685 -41.117 12.579 1.00 58.75 84 ALA A N 1
ATOM 590 C CA . ALA A 1 84 ? 15.043 -39.869 12.199 1.00 58.75 84 ALA A CA 1
ATOM 591 C C . ALA A 1 84 ? 14.586 -39.946 10.730 1.00 58.75 84 ALA A C 1
ATOM 593 O O . ALA A 1 84 ? 15.321 -40.497 9.902 1.00 58.75 84 ALA A O 1
ATOM 594 N N . PRO A 1 85 ? 13.413 -39.390 10.368 1.00 48.31 85 PRO A N 1
ATOM 595 C CA . PRO A 1 85 ? 13.031 -39.278 8.970 1.00 48.31 85 PRO A CA 1
ATOM 596 C C . PRO A 1 85 ? 14.095 -38.457 8.237 1.00 48.31 85 PRO A C 1
ATOM 598 O O . PRO A 1 85 ? 14.408 -37.325 8.608 1.00 48.31 85 PRO A O 1
ATOM 601 N N . THR A 1 86 ? 14.688 -39.054 7.208 1.00 49.53 86 THR A N 1
ATOM 602 C CA . THR A 1 86 ? 15.602 -38.360 6.308 1.00 49.53 86 THR A CA 1
ATOM 603 C C . THR A 1 86 ? 14.795 -37.323 5.535 1.00 49.53 86 THR A C 1
ATOM 605 O O . THR A 1 86 ? 14.094 -37.660 4.584 1.00 49.53 86 THR A O 1
ATOM 608 N N . PHE A 1 87 ? 14.878 -36.056 5.944 1.00 44.62 87 PHE A N 1
ATOM 609 C CA . PHE A 1 87 ? 14.460 -34.952 5.091 1.00 44.62 87 PHE A CA 1
ATOM 610 C C . PHE A 1 87 ? 15.388 -34.948 3.881 1.00 44.62 87 PHE A C 1
ATOM 612 O O . PHE A 1 87 ? 16.553 -34.564 3.974 1.00 44.62 87 PHE A O 1
ATOM 619 N N . THR A 1 88 ? 14.891 -35.426 2.746 1.00 47.81 88 THR A N 1
ATOM 620 C CA . THR A 1 88 ? 15.532 -35.163 1.463 1.00 47.81 88 THR A CA 1
ATOM 621 C C . THR A 1 88 ? 15.515 -33.644 1.283 1.00 47.81 88 THR A C 1
ATOM 623 O O . THR A 1 88 ? 14.420 -33.074 1.297 1.00 47.81 88 THR A O 1
ATOM 626 N N . PRO A 1 89 ? 16.664 -32.949 1.172 1.00 43.88 89 PRO A N 1
ATOM 627 C CA . PRO A 1 89 ? 16.631 -31.539 0.831 1.00 43.88 89 PRO A CA 1
ATOM 628 C C . PRO A 1 89 ? 15.991 -31.434 -0.553 1.00 43.88 89 PRO A C 1
ATOM 630 O O . PRO A 1 89 ? 16.565 -31.868 -1.552 1.00 43.88 89 PRO A O 1
ATOM 633 N N . SER A 1 90 ? 14.765 -30.910 -0.595 1.00 52.72 90 SER A N 1
ATOM 634 C CA . SER A 1 90 ? 14.181 -30.412 -1.836 1.00 52.72 90 SER A CA 1
ATOM 635 C C . SER A 1 90 ? 15.176 -29.400 -2.404 1.00 52.72 90 SER A C 1
ATOM 637 O O . SER A 1 90 ? 15.674 -28.580 -1.622 1.00 52.72 90 SER A O 1
ATOM 639 N N . PRO A 1 91 ? 15.547 -29.469 -3.694 1.00 49.78 91 PRO A N 1
ATOM 640 C CA . PRO A 1 91 ? 16.531 -28.551 -4.238 1.00 49.78 91 PRO A CA 1
ATOM 641 C C . PRO A 1 91 ? 16.039 -27.127 -3.991 1.00 49.78 91 PRO A C 1
ATOM 643 O O . PRO A 1 91 ? 14.977 -26.738 -4.476 1.00 49.78 91 PRO A O 1
ATOM 646 N N . THR A 1 92 ? 16.807 -26.358 -3.215 1.00 56.06 92 THR A N 1
ATOM 647 C CA . THR A 1 92 ? 16.658 -24.907 -3.151 1.00 56.06 92 THR A CA 1
ATOM 648 C C . THR A 1 92 ? 16.629 -24.425 -4.598 1.00 56.06 92 THR A C 1
ATOM 650 O O . THR A 1 92 ? 17.605 -24.698 -5.308 1.00 56.06 92 THR A O 1
ATOM 653 N N . PRO A 1 93 ? 15.546 -23.787 -5.085 1.00 48.59 93 PRO A N 1
ATOM 654 C CA . PRO A 1 93 ? 15.565 -23.245 -6.429 1.00 48.59 93 PRO A CA 1
ATOM 655 C C . PRO A 1 93 ? 16.762 -22.302 -6.492 1.00 48.59 93 PRO A C 1
ATOM 657 O O . PRO A 1 93 ? 16.873 -21.361 -5.703 1.00 48.59 93 PRO A O 1
ATOM 660 N N . LEU A 1 94 ? 17.707 -22.629 -7.374 1.00 38.19 94 LEU A N 1
ATOM 661 C CA . LEU A 1 94 ? 18.848 -21.782 -7.683 1.00 38.19 94 LEU A CA 1
ATOM 662 C C . LEU A 1 94 ? 18.294 -20.369 -7.914 1.00 38.19 94 LEU A C 1
ATOM 664 O O . LEU A 1 94 ? 17.283 -20.274 -8.621 1.00 38.19 94 LEU A O 1
ATOM 668 N N . PRO A 1 95 ? 18.874 -19.298 -7.327 1.00 44.16 95 PRO A N 1
ATOM 669 C CA . PRO A 1 95 ? 18.431 -17.947 -7.623 1.00 44.16 95 PRO A CA 1
ATOM 670 C C . PRO A 1 95 ? 18.442 -17.826 -9.136 1.00 44.16 95 PRO A C 1
ATOM 672 O O . PRO A 1 95 ? 19.496 -17.895 -9.771 1.00 44.16 95 PRO A O 1
ATOM 675 N N . THR A 1 96 ? 17.238 -17.763 -9.703 1.00 45.56 96 THR A N 1
ATOM 676 C CA . THR A 1 96 ? 17.053 -17.518 -11.121 1.00 45.56 96 THR A CA 1
ATOM 677 C C . THR A 1 96 ? 17.831 -16.246 -11.357 1.00 45.56 96 THR A C 1
ATOM 679 O O . THR A 1 96 ? 17.538 -15.239 -10.709 1.00 45.56 96 THR A O 1
ATOM 682 N N . THR A 1 97 ? 18.894 -16.351 -12.162 1.00 40.75 97 THR A N 1
ATOM 683 C CA . THR A 1 97 ? 19.716 -15.235 -12.632 1.00 40.75 97 THR A CA 1
ATOM 684 C C . THR A 1 97 ? 18.819 -14.028 -12.722 1.00 40.75 97 THR A C 1
ATOM 686 O O . THR A 1 97 ? 17.849 -14.092 -13.477 1.00 40.75 97 THR A O 1
ATOM 689 N N . ALA A 1 98 ? 19.078 -13.026 -11.876 1.00 44.84 98 ALA A N 1
ATOM 690 C CA . ALA A 1 98 ? 18.273 -11.826 -11.786 1.00 44.84 98 ALA A CA 1
ATOM 691 C C . ALA A 1 98 ? 18.091 -11.302 -13.208 1.00 44.84 98 ALA A C 1
ATOM 693 O O . ALA A 1 98 ? 19.002 -10.697 -13.777 1.00 44.84 98 ALA A O 1
ATOM 694 N N . ALA A 1 99 ? 16.934 -11.601 -13.806 1.00 44.41 99 ALA A N 1
ATOM 695 C CA . ALA A 1 99 ? 16.474 -10.882 -14.968 1.00 44.41 99 ALA A CA 1
ATOM 696 C C . ALA A 1 99 ? 16.632 -9.417 -14.575 1.00 44.41 99 ALA A C 1
ATOM 698 O O . ALA A 1 99 ? 16.281 -9.062 -13.441 1.00 44.41 99 ALA A O 1
ATOM 699 N N . LEU A 1 100 ? 17.245 -8.609 -15.448 1.00 45.56 100 LEU A N 1
ATOM 700 C CA . LEU A 1 100 ? 17.328 -7.163 -15.251 1.00 45.56 100 LEU A CA 1
ATOM 701 C C . LEU A 1 100 ? 16.001 -6.718 -14.635 1.00 45.56 100 LEU A C 1
ATOM 703 O O . LEU A 1 100 ? 14.949 -7.105 -15.149 1.00 45.56 100 LEU A O 1
ATOM 707 N N . CYS A 1 101 ? 16.056 -6.032 -13.487 1.00 56.62 101 CYS A N 1
ATOM 708 C CA . CYS A 1 101 ? 14.938 -5.914 -12.539 1.00 56.62 101 CYS A CA 1
ATOM 709 C C . CYS A 1 101 ? 13.608 -5.427 -13.168 1.00 56.62 101 CYS A C 1
ATOM 711 O O . CYS A 1 101 ? 12.549 -5.528 -12.561 1.00 56.62 101 CYS A O 1
ATOM 713 N N . THR A 1 102 ? 13.662 -4.926 -14.400 1.00 60.34 102 THR A N 1
ATOM 714 C CA . THR A 1 102 ? 12.577 -4.505 -15.282 1.00 60.34 102 THR A CA 1
ATOM 715 C C . THR A 1 102 ? 11.634 -5.615 -15.781 1.00 60.34 102 THR A C 1
ATOM 717 O O . THR A 1 102 ? 10.526 -5.277 -16.194 1.00 60.34 102 THR A O 1
ATOM 720 N N . ASP A 1 103 ? 11.996 -6.904 -15.730 1.00 80.19 103 ASP A N 1
ATOM 721 C CA . ASP A 1 103 ? 11.157 -8.007 -16.261 1.00 80.19 103 ASP A CA 1
ATOM 722 C C . ASP A 1 103 ? 10.657 -9.004 -15.204 1.00 80.19 103 ASP A C 1
ATOM 724 O O . ASP A 1 103 ? 10.056 -10.028 -15.531 1.00 80.19 103 ASP A O 1
ATOM 728 N N . ARG A 1 104 ? 10.841 -8.708 -13.913 1.00 88.94 104 ARG A N 1
ATOM 729 C CA . ARG A 1 104 ? 10.354 -9.585 -12.844 1.00 88.94 104 ARG A CA 1
ATOM 730 C C . ARG A 1 104 ? 8.832 -9.491 -12.697 1.00 88.94 104 ARG A C 1
ATOM 732 O O . ARG A 1 104 ? 8.312 -8.502 -12.183 1.00 88.94 104 ARG A O 1
ATOM 739 N N . ILE A 1 105 ? 8.139 -10.541 -13.124 1.00 90.56 105 ILE A N 1
ATOM 740 C CA . ILE A 1 105 ? 6.689 -10.727 -12.997 1.00 90.56 105 ILE A CA 1
ATOM 741 C C . ILE A 1 105 ? 6.471 -11.983 -12.141 1.00 90.56 105 ILE A C 1
ATOM 743 O O . ILE A 1 105 ? 6.690 -13.088 -12.640 1.00 90.56 105 ILE A O 1
ATOM 747 N N . PRO A 1 106 ? 6.128 -11.848 -10.848 1.00 90.38 106 PRO A N 1
ATOM 748 C CA . PRO A 1 106 ? 5.845 -13.000 -10.003 1.00 90.38 106 PRO A CA 1
ATOM 749 C C . PRO A 1 106 ? 4.560 -13.716 -10.426 1.00 90.38 106 PRO A C 1
ATOM 751 O O . PRO A 1 106 ? 3.655 -13.120 -11.015 1.00 90.38 106 PRO A O 1
ATOM 754 N N . SER A 1 107 ? 4.484 -15.005 -10.091 1.00 90.44 107 SER A N 1
ATOM 755 C CA . SER A 1 107 ? 3.239 -15.768 -10.200 1.00 90.44 107 SER A CA 1
ATOM 756 C C . SER A 1 107 ? 2.183 -15.183 -9.250 1.00 90.44 107 SER A C 1
ATOM 758 O O . SER A 1 107 ? 2.544 -14.819 -8.130 1.00 90.44 107 SER A O 1
ATOM 760 N N . PRO A 1 108 ? 0.889 -15.144 -9.621 1.00 86.38 108 PRO A N 1
ATOM 761 C CA . PRO A 1 108 ? -0.181 -14.725 -8.711 1.00 86.38 108 PRO A CA 1
ATOM 762 C C . PRO A 1 108 ? -0.213 -15.510 -7.390 1.00 86.38 108 PRO A C 1
ATOM 764 O O . PRO A 1 108 ? -0.608 -14.958 -6.362 1.00 86.38 108 PRO A O 1
ATOM 767 N N . ASP A 1 109 ? 0.236 -16.765 -7.402 1.00 89.00 109 ASP A N 1
ATOM 768 C CA . ASP A 1 109 ? 0.257 -17.634 -6.218 1.00 89.00 109 ASP A CA 1
ATOM 769 C C . ASP A 1 109 ? 1.530 -17.472 -5.366 1.00 89.00 109 ASP A C 1
ATOM 771 O O . ASP A 1 109 ? 1.618 -18.020 -4.267 1.00 89.00 109 ASP A O 1
ATOM 775 N N . ASP A 1 110 ? 2.525 -16.716 -5.842 1.00 90.50 110 ASP A N 1
ATOM 776 C CA . ASP A 1 110 ? 3.728 -16.410 -5.071 1.00 90.50 110 ASP A CA 1
ATOM 777 C C . ASP A 1 110 ? 3.462 -15.198 -4.169 1.00 90.50 110 ASP A C 1
ATOM 779 O O . ASP A 1 110 ? 3.552 -14.042 -4.581 1.00 90.50 110 ASP A O 1
ATOM 783 N N . LEU A 1 111 ? 3.072 -15.466 -2.923 1.00 89.50 111 LEU A N 1
ATOM 784 C CA . LEU A 1 111 ? 2.778 -14.427 -1.929 1.00 89.50 111 LEU A CA 1
ATOM 785 C C . LEU A 1 111 ? 4.024 -13.941 -1.181 1.00 89.50 111 LEU A C 1
ATOM 787 O O . LEU A 1 111 ? 3.958 -12.932 -0.485 1.00 89.50 111 LEU A O 1
ATOM 791 N N . LEU A 1 112 ? 5.156 -14.642 -1.307 1.00 91.44 112 LEU A N 1
ATOM 792 C CA . LEU A 1 112 ? 6.384 -14.374 -0.546 1.00 91.44 112 LEU A CA 1
ATOM 793 C C . LEU A 1 112 ? 7.447 -13.667 -1.397 1.00 91.44 112 LEU A C 1
ATOM 795 O O . LEU A 1 112 ? 8.651 -13.743 -1.137 1.00 91.44 112 LEU A O 1
ATOM 799 N N . VAL A 1 113 ? 6.990 -12.960 -2.426 1.00 92.56 113 VAL A N 1
ATOM 800 C CA . VAL A 1 113 ? 7.827 -12.209 -3.355 1.00 92.56 113 VAL A CA 1
ATOM 801 C C . VAL A 1 113 ? 8.515 -11.076 -2.609 1.00 92.56 113 VAL A C 1
ATOM 803 O O . VAL A 1 113 ? 7.907 -10.076 -2.248 1.00 92.56 113 VAL A O 1
ATOM 806 N N . VAL A 1 114 ? 9.828 -11.197 -2.439 1.00 92.94 114 VAL A N 1
ATOM 807 C CA . VAL A 1 114 ? 10.636 -10.144 -1.813 1.00 92.94 114 VAL A CA 1
ATOM 808 C C . VAL A 1 114 ? 10.777 -8.956 -2.766 1.00 92.94 114 VAL A C 1
ATOM 810 O O . VAL A 1 114 ? 11.280 -9.125 -3.880 1.00 92.94 114 VAL A O 1
ATOM 813 N N . VAL A 1 115 ? 10.381 -7.759 -2.335 1.00 93.56 115 VAL A N 1
ATOM 814 C CA . VAL A 1 115 ? 10.573 -6.485 -3.050 1.00 93.56 115 VAL A CA 1
ATOM 815 C C . VAL A 1 115 ? 11.324 -5.537 -2.125 1.00 93.56 115 VAL A C 1
ATOM 817 O O . VAL A 1 115 ? 10.954 -5.358 -0.975 1.00 93.56 115 VAL A O 1
ATOM 820 N N . THR A 1 116 ? 12.428 -4.962 -2.593 1.00 92.25 116 THR A N 1
ATOM 821 C CA . THR A 1 116 ? 13.287 -4.093 -1.769 1.00 92.25 116 THR A CA 1
ATOM 822 C C . THR A 1 116 ? 13.875 -2.979 -2.621 1.00 92.25 116 THR A C 1
ATOM 824 O O . THR A 1 116 ? 13.710 -2.976 -3.836 1.00 92.25 116 THR A O 1
ATOM 827 N N . GLY A 1 117 ? 14.677 -2.086 -2.031 1.00 89.44 117 GLY A N 1
ATOM 828 C CA . GLY A 1 117 ? 15.485 -1.122 -2.793 1.00 89.44 117 GLY A CA 1
ATOM 829 C C . GLY A 1 117 ? 16.468 -1.751 -3.798 1.00 89.44 117 GLY A C 1
ATOM 830 O O . GLY A 1 117 ? 16.985 -1.044 -4.657 1.00 89.44 117 GLY A O 1
ATOM 831 N N . ILE A 1 118 ? 16.700 -3.067 -3.724 1.00 89.25 118 ILE A N 1
ATOM 832 C CA . ILE A 1 118 ? 17.537 -3.836 -4.657 1.00 89.25 118 ILE A CA 1
ATOM 833 C C . ILE A 1 118 ? 16.661 -4.646 -5.626 1.00 89.25 118 ILE A C 1
ATOM 835 O O . ILE A 1 118 ? 16.907 -4.646 -6.832 1.00 89.25 118 ILE A O 1
ATOM 839 N N . TYR A 1 119 ? 15.619 -5.310 -5.118 1.00 90.75 119 TYR A N 1
ATOM 840 C CA . TYR A 1 119 ? 14.759 -6.197 -5.905 1.00 90.75 119 TYR A CA 1
ATOM 841 C C . TYR A 1 119 ? 13.507 -5.470 -6.394 1.00 90.75 119 TYR A C 1
ATOM 843 O O . TYR A 1 119 ? 12.601 -5.211 -5.604 1.00 90.75 119 TYR A O 1
ATOM 851 N N . ALA A 1 120 ? 13.452 -5.179 -7.695 1.00 94.00 120 ALA A N 1
ATOM 852 C CA . ALA A 1 120 ? 12.310 -4.518 -8.325 1.00 94.00 120 ALA A CA 1
ATOM 853 C C . ALA A 1 120 ? 11.343 -5.508 -8.993 1.00 94.00 120 ALA A C 1
ATOM 855 O O . ALA A 1 120 ? 11.714 -6.633 -9.336 1.00 94.00 120 ALA A O 1
ATOM 856 N N . LEU A 1 12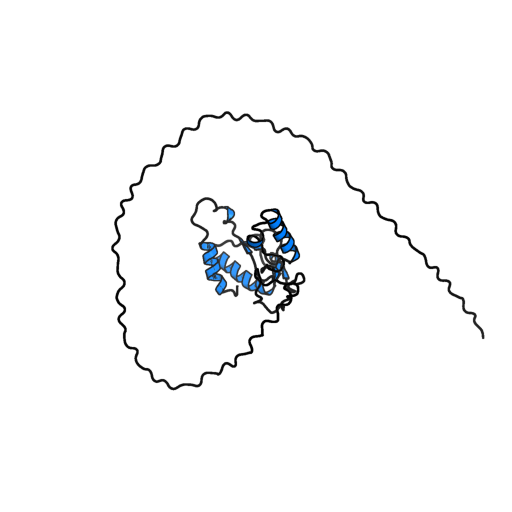1 ? 10.114 -5.054 -9.203 1.00 94.94 121 LEU A N 1
ATOM 857 C CA . LEU A 1 121 ? 9.100 -5.642 -10.066 1.00 94.94 121 LEU A CA 1
ATOM 858 C C . LEU A 1 121 ? 9.099 -4.951 -11.429 1.00 94.94 121 LEU A C 1
ATOM 860 O O . LEU A 1 121 ? 9.460 -3.777 -11.564 1.00 94.94 121 LEU A O 1
ATOM 864 N N . SER A 1 122 ? 8.626 -5.677 -12.438 1.00 95.44 122 SER A N 1
ATOM 865 C CA . SER A 1 122 ? 8.425 -5.129 -13.772 1.00 95.44 122 SER A CA 1
ATOM 866 C C . SER A 1 122 ? 7.439 -3.964 -13.759 1.00 95.44 122 SER A C 1
ATOM 868 O O . SER A 1 122 ? 6.438 -3.984 -13.044 1.00 95.44 122 SER A O 1
ATOM 870 N N . ALA A 1 123 ? 7.650 -2.988 -14.644 1.00 94.81 123 ALA A N 1
ATOM 871 C CA . ALA A 1 123 ? 6.664 -1.941 -14.912 1.00 94.81 123 ALA A CA 1
ATOM 872 C C . ALA A 1 123 ? 5.331 -2.483 -15.453 1.00 94.81 123 ALA A C 1
ATOM 874 O O . ALA A 1 123 ? 4.316 -1.796 -15.387 1.00 94.81 123 ALA A O 1
ATOM 875 N N . ARG A 1 124 ? 5.345 -3.713 -15.981 1.00 94.19 124 ARG A N 1
ATOM 876 C CA . ARG A 1 124 ? 4.177 -4.418 -16.518 1.00 94.19 124 ARG A CA 1
ATOM 877 C C . ARG A 1 124 ? 3.452 -5.273 -15.484 1.00 94.19 124 ARG A C 1
ATOM 879 O O . ARG A 1 124 ? 2.419 -5.845 -15.808 1.00 94.19 124 ARG A O 1
ATOM 886 N N . TYR A 1 125 ? 4.007 -5.420 -14.284 1.00 95.50 125 TYR A N 1
ATOM 887 C CA . TYR A 1 125 ? 3.384 -6.250 -13.267 1.00 95.50 125 TYR A CA 1
ATOM 888 C C . TYR A 1 125 ? 2.200 -5.523 -12.621 1.00 95.50 125 TYR A C 1
ATOM 890 O O . TYR A 1 125 ? 2.361 -4.462 -12.008 1.00 95.50 125 TYR A O 1
ATOM 898 N N . GLU A 1 126 ? 1.040 -6.158 -12.728 1.00 95.56 126 GLU A N 1
ATOM 899 C CA . GLU A 1 126 ? -0.205 -5.824 -12.053 1.00 95.56 126 GLU A CA 1
ATOM 900 C C . GLU A 1 126 ? -0.838 -7.133 -11.556 1.00 95.56 126 GLU A C 1
ATOM 902 O O . GLU A 1 126 ? -0.882 -8.105 -12.320 1.00 95.56 126 GLU A O 1
ATOM 907 N N . PRO A 1 127 ? -1.286 -7.209 -10.291 1.00 96.06 127 PRO A N 1
ATOM 908 C CA . PRO A 1 127 ? -1.957 -8.403 -9.802 1.00 96.06 127 PRO A CA 1
ATOM 909 C C . PRO A 1 127 ? -3.283 -8.636 -10.543 1.00 96.06 127 PRO A C 1
ATOM 911 O O . PRO A 1 127 ? -4.033 -7.684 -10.757 1.00 96.06 127 PRO A O 1
ATOM 914 N N . PRO A 1 128 ? -3.617 -9.884 -10.907 1.00 95.06 128 PRO A N 1
ATOM 915 C CA . PRO A 1 128 ? -4.797 -10.169 -11.725 1.00 95.06 128 PRO A CA 1
ATOM 916 C C . PRO A 1 128 ? -6.130 -10.055 -10.964 1.00 95.06 128 PRO A C 1
ATOM 918 O 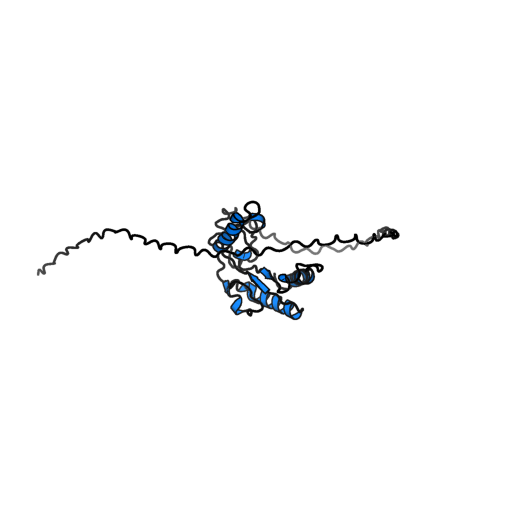O . PRO A 1 128 ? -7.191 -10.086 -11.579 1.00 95.06 128 PRO A O 1
ATOM 921 N N . ASP A 1 129 ? -6.086 -9.972 -9.635 1.00 96.88 129 ASP A N 1
ATOM 922 C CA . ASP A 1 129 ? -7.208 -10.151 -8.710 1.00 96.88 129 ASP A CA 1
ATOM 923 C C . ASP A 1 129 ? -7.401 -8.947 -7.769 1.00 96.88 129 ASP A C 1
ATOM 925 O O . ASP A 1 129 ? -7.812 -9.110 -6.617 1.00 96.88 129 ASP A O 1
ATOM 929 N N . ILE A 1 130 ? -7.081 -7.732 -8.232 1.00 97.25 130 ILE A N 1
ATOM 930 C CA . ILE A 1 130 ? -7.311 -6.512 -7.448 1.00 97.25 130 ILE A CA 1
ATOM 931 C C . ILE A 1 130 ? -8.809 -6.201 -7.321 1.00 97.25 130 ILE A C 1
ATOM 933 O O . ILE A 1 130 ? -9.563 -6.240 -8.291 1.00 97.25 130 ILE A O 1
ATOM 937 N N . VAL A 1 131 ? -9.231 -5.842 -6.114 1.00 98.44 131 VAL A N 1
ATOM 938 C CA . VAL A 1 131 ? -10.604 -5.471 -5.767 1.00 98.44 131 VAL A CA 1
ATOM 939 C C . VAL A 1 131 ? -10.623 -4.145 -4.996 1.00 98.44 131 VAL A C 1
ATOM 941 O O . VAL A 1 131 ? -9.660 -3.845 -4.280 1.00 98.44 131 VAL A O 1
ATOM 944 N N . PRO A 1 132 ? -11.672 -3.314 -5.126 1.00 97.88 132 PRO A N 1
ATOM 945 C CA . PRO A 1 132 ? -11.806 -2.080 -4.353 1.00 97.88 132 PRO A CA 1
ATOM 946 C C . PRO A 1 132 ? -11.949 -2.358 -2.855 1.00 97.88 132 PRO A C 1
ATOM 948 O O . PRO A 1 132 ? -12.779 -3.158 -2.436 1.00 97.88 132 PRO A O 1
ATOM 951 N N . LEU A 1 133 ? -11.195 -1.643 -2.017 1.00 97.00 133 LEU A N 1
ATOM 952 C CA . LEU A 1 133 ? -11.351 -1.738 -0.560 1.00 97.00 133 LEU A CA 1
ATOM 953 C C . LEU A 1 133 ? -12.718 -1.218 -0.085 1.00 97.00 133 LEU A C 1
ATOM 955 O O . LEU A 1 133 ? -13.243 -1.704 0.914 1.00 97.00 133 LEU A O 1
ATOM 959 N N . SER A 1 134 ? -13.311 -0.267 -0.813 1.00 95.81 134 SER A N 1
ATOM 960 C CA . SER A 1 134 ? -14.639 0.293 -0.523 1.00 95.81 134 SER A CA 1
ATOM 961 C C . SER A 1 134 ? -15.773 -0.729 -0.598 1.00 95.81 134 SER A C 1
ATOM 963 O O . SER A 1 134 ? -16.839 -0.487 -0.041 1.00 95.81 134 SER A O 1
ATOM 965 N N . ASP A 1 135 ? -15.556 -1.863 -1.267 1.00 97.56 135 ASP A N 1
ATOM 966 C CA . ASP A 1 135 ? -16.555 -2.930 -1.366 1.00 97.56 135 ASP A CA 1
ATOM 967 C C . ASP A 1 135 ? -16.656 -3.729 -0.053 1.00 97.56 135 ASP A C 1
ATOM 969 O O . ASP A 1 135 ? -17.653 -4.405 0.195 1.00 97.56 135 ASP A O 1
ATOM 973 N N . PHE A 1 136 ? -15.637 -3.630 0.810 1.00 97.06 136 PHE A N 1
ATOM 974 C CA . PHE A 1 136 ? -15.504 -4.416 2.042 1.00 97.06 136 PHE A CA 1
ATOM 975 C C . PHE A 1 136 ? -15.457 -3.566 3.312 1.00 97.06 136 PHE A C 1
ATOM 977 O O . PHE A 1 136 ? -15.715 -4.082 4.401 1.00 97.06 136 PHE A O 1
ATOM 984 N N . PHE A 1 137 ? -15.112 -2.285 3.186 1.00 96.00 137 PHE A N 1
ATOM 985 C CA . PHE A 1 137 ? -14.886 -1.376 4.303 1.00 96.00 137 PHE A CA 1
ATOM 986 C C . PHE A 1 137 ? -15.634 -0.058 4.104 1.00 96.00 137 PHE A C 1
ATOM 988 O O . PHE A 1 137 ? -15.673 0.499 3.008 1.00 96.00 137 PHE A O 1
ATOM 995 N N . GLY A 1 138 ? -16.207 0.454 5.194 1.00 93.12 138 GLY A N 1
ATOM 996 C CA . GLY A 1 138 ? -16.907 1.732 5.202 1.00 93.12 138 GLY A CA 1
ATOM 997 C C . GLY A 1 138 ? -15.971 2.944 5.072 1.00 93.12 138 GLY A C 1
ATOM 998 O O . GLY A 1 138 ? -14.754 2.835 5.260 1.00 93.12 138 GLY A O 1
ATOM 999 N N . PRO A 1 139 ? -16.532 4.139 4.806 1.00 90.06 139 PRO A N 1
ATOM 1000 C CA . PRO A 1 139 ? -15.770 5.384 4.648 1.00 90.06 139 PRO A CA 1
ATOM 1001 C C . PRO A 1 139 ? -15.091 5.860 5.943 1.00 90.06 139 PRO A C 1
ATOM 1003 O O . PRO A 1 139 ? -14.291 6.797 5.933 1.00 90.06 139 PRO A O 1
ATOM 1006 N N . ASP A 1 140 ? -15.433 5.274 7.086 1.00 89.62 140 ASP A N 1
ATOM 1007 C CA . ASP A 1 140 ? -14.765 5.461 8.369 1.00 89.62 140 ASP A CA 1
ATOM 1008 C C . ASP A 1 140 ? -13.420 4.725 8.433 1.00 89.62 140 ASP A C 1
ATOM 1010 O O . ASP A 1 140 ? -12.483 5.256 9.033 1.00 89.62 140 ASP A O 1
ATOM 1014 N N . VAL A 1 141 ? -13.306 3.584 7.748 1.00 92.62 141 VAL A N 1
ATOM 1015 C CA . VAL A 1 141 ? -12.090 2.767 7.668 1.00 92.62 141 VAL A CA 1
ATOM 1016 C C . VAL A 1 141 ? -11.247 3.139 6.449 1.00 92.62 141 VAL A C 1
ATOM 1018 O O . VAL A 1 141 ? -10.047 3.324 6.590 1.00 92.62 141 VAL A O 1
ATOM 1021 N N . THR A 1 142 ? -11.814 3.303 5.254 1.00 92.81 142 THR A N 1
ATOM 1022 C CA . THR A 1 142 ? -11.025 3.680 4.063 1.00 92.81 142 THR A CA 1
ATOM 1023 C C . THR A 1 142 ? -10.939 5.196 3.921 1.00 92.81 142 THR A C 1
ATOM 1025 O O . THR A 1 142 ? -11.966 5.857 3.752 1.00 92.81 142 THR A O 1
ATOM 1028 N N . LYS A 1 143 ? -9.726 5.760 3.966 1.00 88.25 143 LYS A N 1
ATOM 1029 C CA . LYS A 1 143 ? -9.478 7.207 3.886 1.00 88.25 143 LYS A CA 1
ATOM 1030 C C . LYS A 1 143 ? -8.613 7.581 2.689 1.00 88.25 143 LYS A C 1
ATOM 1032 O O . LYS A 1 143 ? -7.744 6.831 2.265 1.00 88.25 143 LYS A O 1
ATOM 1037 N N . GLY A 1 144 ? -8.812 8.804 2.202 1.00 82.69 144 GLY A N 1
ATOM 1038 C CA . GLY A 1 144 ? -8.049 9.349 1.084 1.00 82.69 144 GLY A CA 1
ATOM 1039 C C . GLY A 1 144 ? -8.596 8.900 -0.267 1.00 82.69 144 GLY A C 1
ATOM 1040 O O . GLY A 1 144 ? -9.809 8.857 -0.473 1.00 82.69 144 GLY A O 1
ATOM 1041 N N . TYR A 1 145 ? -7.693 8.634 -1.207 1.00 82.50 145 TYR A N 1
ATOM 1042 C CA . TYR A 1 145 ? -8.069 8.216 -2.554 1.00 82.50 145 TYR A CA 1
ATOM 1043 C C . TYR A 1 145 ? -8.614 6.781 -2.552 1.00 82.50 145 TYR A C 1
ATOM 1045 O O . TYR A 1 145 ? -8.109 5.956 -1.787 1.00 82.50 145 TYR A O 1
ATOM 1053 N N . PRO A 1 146 ? -9.595 6.460 -3.423 1.00 90.88 146 PRO A N 1
ATOM 1054 C CA . PRO A 1 146 ? -10.052 5.089 -3.610 1.00 90.88 146 PRO A CA 1
ATOM 1055 C C . PRO A 1 146 ? -8.861 4.164 -3.835 1.00 90.88 146 PRO A C 1
ATOM 1057 O O . PRO A 1 146 ? -8.004 4.434 -4.679 1.00 90.88 146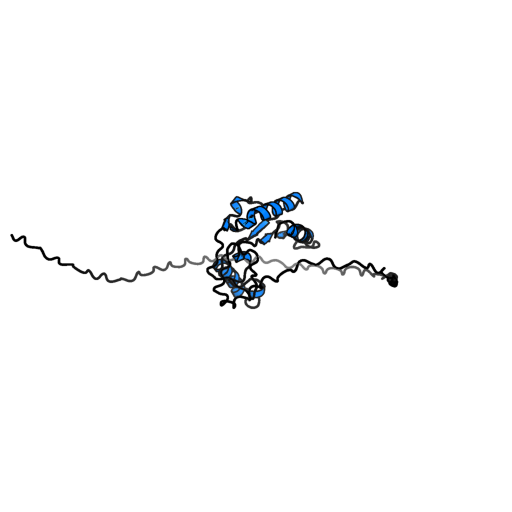 PRO A O 1
ATOM 1060 N N . SER A 1 147 ? -8.798 3.097 -3.049 1.00 94.56 147 SER A N 1
ATOM 1061 C CA . SER A 1 147 ? -7.678 2.172 -3.071 1.00 94.56 147 SER A CA 1
ATOM 1062 C C . SER A 1 147 ? -8.167 0.744 -3.256 1.00 94.56 147 SER A C 1
ATOM 1064 O O . SER A 1 147 ? -9.296 0.398 -2.903 1.00 94.56 147 SER A O 1
ATOM 1066 N N . THR A 1 148 ? -7.316 -0.068 -3.864 1.00 97.94 148 THR A N 1
ATOM 1067 C CA . THR A 1 148 ? -7.586 -1.456 -4.227 1.00 97.94 148 THR A CA 1
ATOM 1068 C C . THR A 1 148 ? -6.597 -2.369 -3.516 1.00 97.94 148 THR A C 1
ATOM 1070 O O . THR A 1 148 ? -5.560 -1.921 -3.032 1.00 97.94 148 THR A O 1
ATOM 1073 N N . ILE A 1 149 ? -6.909 -3.654 -3.417 1.00 98.12 149 ILE A N 1
ATOM 1074 C CA . ILE A 1 149 ? -6.033 -4.670 -2.827 1.00 98.12 149 ILE A CA 1
ATOM 1075 C C . ILE A 1 149 ? -6.278 -6.005 -3.528 1.00 98.12 149 ILE A C 1
ATOM 1077 O O . ILE A 1 149 ? -7.344 -6.193 -4.104 1.00 98.12 149 ILE A O 1
ATOM 1081 N N . ARG A 1 150 ? -5.333 -6.946 -3.499 1.00 97.94 150 ARG A N 1
ATOM 1082 C CA . ARG A 1 150 ? -5.596 -8.308 -3.980 1.00 97.94 150 ARG A CA 1
ATOM 1083 C C . ARG A 1 150 ? -6.682 -8.980 -3.144 1.00 97.94 150 ARG A C 1
ATOM 1085 O O . ARG A 1 150 ? -6.668 -8.888 -1.915 1.00 97.94 150 ARG A O 1
ATOM 1092 N N . ALA A 1 151 ? -7.566 -9.726 -3.801 1.00 97.75 151 ALA A N 1
ATOM 1093 C CA . ALA A 1 151 ? -8.682 -10.423 -3.162 1.00 97.75 151 ALA A CA 1
ATOM 1094 C C . ALA A 1 151 ? -8.248 -11.335 -1.999 1.00 97.75 151 ALA A C 1
ATOM 1096 O O . ALA A 1 151 ? -8.930 -11.394 -0.978 1.00 97.75 151 ALA A O 1
ATOM 1097 N N . ILE A 1 152 ? -7.083 -11.985 -2.106 1.00 96.44 152 ILE A N 1
ATOM 1098 C CA . ILE A 1 152 ? -6.550 -12.871 -1.058 1.00 96.44 152 ILE A CA 1
ATOM 1099 C C . ILE A 1 152 ? -6.305 -12.170 0.289 1.00 96.44 152 ILE A C 1
ATOM 1101 O O . ILE A 1 152 ? -6.329 -12.814 1.334 1.00 96.44 152 ILE A O 1
ATOM 1105 N N . VAL A 1 153 ? -6.097 -10.850 0.283 1.00 96.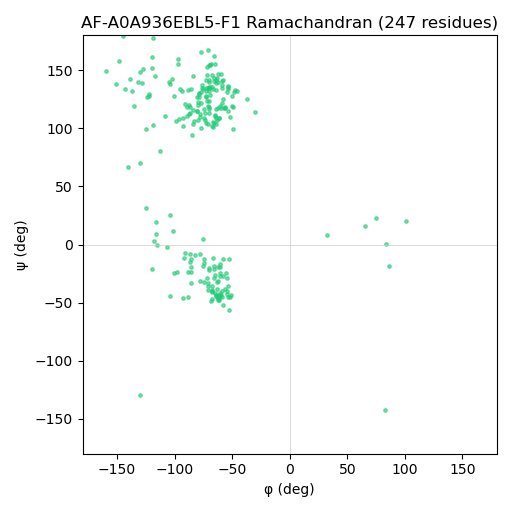75 153 VAL A N 1
ATOM 1106 C CA . VAL A 1 153 ? -5.829 -10.063 1.497 1.00 96.75 153 VAL A CA 1
ATOM 1107 C C . VAL A 1 153 ? -7.111 -9.624 2.200 1.00 96.75 153 VAL A C 1
ATOM 1109 O O . VAL A 1 153 ? -7.077 -9.325 3.390 1.00 96.75 153 VAL A O 1
ATOM 1112 N N . VAL A 1 154 ? -8.252 -9.614 1.507 1.00 97.62 154 VAL A N 1
ATOM 1113 C CA . VAL A 1 154 ? -9.506 -9.046 2.022 1.00 97.62 154 VAL A CA 1
ATOM 1114 C C . VAL A 1 154 ? -9.944 -9.707 3.325 1.00 97.62 154 VAL A C 1
ATOM 1116 O O . VAL A 1 154 ? -10.181 -9.016 4.312 1.00 97.62 154 VAL A O 1
ATOM 1119 N N . GLU A 1 155 ? -10.028 -11.035 3.352 1.00 97.25 155 GLU A N 1
ATOM 1120 C CA . GLU A 1 155 ? -10.536 -11.761 4.518 1.00 97.25 155 GLU A CA 1
ATOM 1121 C C . GLU A 1 155 ? -9.589 -11.645 5.740 1.00 97.25 155 GLU A C 1
ATOM 1123 O O . GLU A 1 155 ? -10.063 -11.275 6.822 1.00 97.25 155 GLU A O 1
ATOM 1128 N N . PRO A 1 156 ? -8.256 -11.841 5.611 1.00 96.44 156 PRO A N 1
ATOM 1129 C CA . PRO A 1 156 ? -7.296 -11.486 6.662 1.00 96.44 156 PRO A CA 1
ATOM 1130 C C . PRO A 1 156 ? -7.425 -10.048 7.171 1.00 96.44 156 PRO A C 1
ATOM 1132 O O . PRO A 1 156 ? -7.435 -9.810 8.381 1.00 96.44 156 PRO A O 1
ATOM 1135 N N . LEU A 1 157 ? -7.565 -9.089 6.256 1.00 96.31 157 LEU A N 1
ATOM 1136 C CA . LEU A 1 157 ? -7.652 -7.674 6.587 1.00 96.31 157 LEU A CA 1
ATOM 1137 C C . LEU A 1 157 ? -8.947 -7.342 7.336 1.00 96.31 157 LEU A C 1
ATOM 1139 O O . LEU A 1 157 ? -8.911 -6.588 8.305 1.00 96.31 157 LEU A O 1
ATOM 1143 N N . GLN A 1 158 ? -10.079 -7.942 6.959 1.00 97.31 158 GLN A N 1
ATOM 1144 C CA . GLN A 1 158 ? -11.346 -7.791 7.680 1.00 97.31 158 GLN A CA 1
ATOM 1145 C C . GLN A 1 158 ? -11.247 -8.303 9.118 1.00 97.31 158 GLN A C 1
ATOM 1147 O O . GLN A 1 158 ? -11.696 -7.619 10.039 1.00 97.31 158 GLN A O 1
ATOM 1152 N N . ARG A 1 159 ? -10.607 -9.461 9.333 1.00 97.19 159 ARG A N 1
ATOM 1153 C CA . ARG A 1 159 ? -10.357 -9.980 10.687 1.00 97.19 159 ARG A CA 1
ATOM 1154 C C . ARG A 1 159 ? -9.466 -9.044 11.500 1.00 97.19 159 ARG A C 1
ATOM 1156 O O . ARG A 1 159 ? -9.784 -8.751 12.650 1.00 97.19 159 ARG A O 1
ATOM 1163 N N . LEU A 1 160 ? -8.389 -8.537 10.899 1.00 94.88 160 LEU A N 1
ATOM 1164 C CA . LEU A 1 160 ? -7.473 -7.605 11.556 1.00 94.88 160 LEU A CA 1
ATOM 1165 C C . LEU A 1 160 ? -8.180 -6.305 11.975 1.00 94.88 160 LEU A C 1
ATOM 1167 O O . LEU A 1 160 ? -8.041 -5.871 13.118 1.00 94.88 160 LEU A O 1
ATOM 1171 N N . ILE A 1 161 ? -8.962 -5.705 11.073 1.00 94.00 161 ILE A N 1
ATOM 1172 C CA . ILE A 1 161 ? -9.750 -4.496 11.349 1.00 94.00 161 ILE A CA 1
ATOM 1173 C C . ILE A 1 161 ? -10.781 -4.755 12.453 1.00 94.00 161 ILE A C 1
ATOM 1175 O O . ILE A 1 161 ? -10.885 -3.954 13.382 1.00 94.00 161 ILE A O 1
ATOM 1179 N N . GLY A 1 162 ? -11.509 -5.874 12.380 1.00 94.88 162 GLY A N 1
ATOM 1180 C CA . GLY A 1 162 ? -12.505 -6.247 13.384 1.00 94.88 162 GLY A CA 1
ATOM 1181 C C . GLY A 1 162 ? -11.895 -6.396 14.778 1.00 94.88 162 GLY A C 1
ATOM 1182 O O . GLY A 1 162 ? -12.426 -5.855 15.747 1.00 94.88 162 GLY A O 1
ATOM 1183 N N . ASP A 1 163 ? -10.730 -7.039 14.875 1.00 93.12 163 ASP A N 1
ATOM 1184 C CA . ASP A 1 163 ? -9.993 -7.171 16.133 1.00 93.12 163 ASP A CA 1
ATOM 1185 C C . ASP A 1 163 ? -9.552 -5.814 16.693 1.00 93.12 163 ASP A C 1
ATOM 1187 O O . ASP A 1 163 ? -9.743 -5.542 17.880 1.00 93.12 163 ASP A O 1
ATOM 1191 N N . MET A 1 164 ? -9.004 -4.935 15.848 1.00 88.81 164 MET A N 1
ATOM 1192 C CA . MET A 1 164 ? -8.620 -3.580 16.254 1.00 88.81 164 MET A CA 1
ATOM 1193 C C . MET A 1 164 ? -9.815 -2.794 16.799 1.00 88.81 164 MET A C 1
ATOM 1195 O O . MET A 1 164 ? -9.709 -2.158 17.848 1.00 88.81 164 MET A O 1
ATOM 1199 N N . GLN A 1 165 ? -10.958 -2.853 16.114 1.00 91.81 165 GLN A N 1
ATOM 1200 C CA . GLN A 1 165 ? -12.185 -2.174 16.530 1.00 91.81 165 GLN A CA 1
ATOM 1201 C C . GLN A 1 165 ? -12.736 -2.739 17.844 1.00 91.81 165 GLN A C 1
ATOM 1203 O O . GLN A 1 165 ? -13.121 -1.965 18.724 1.00 91.81 165 GLN A O 1
ATOM 1208 N N . ALA A 1 166 ? -12.713 -4.064 18.020 1.00 93.12 166 ALA A N 1
ATOM 1209 C CA . ALA A 1 166 ? -13.068 -4.718 19.280 1.00 93.12 166 ALA A CA 1
ATOM 1210 C C . ALA A 1 166 ? -12.119 -4.321 20.427 1.00 93.12 166 ALA A C 1
ATOM 1212 O O . ALA A 1 166 ? -12.543 -4.213 21.575 1.00 93.12 166 ALA A O 1
ATOM 1213 N N . GLY A 1 167 ? -10.853 -4.037 20.109 1.00 88.44 167 GLY A N 1
ATOM 1214 C CA . GLY A 1 167 ? -9.866 -3.454 21.019 1.00 88.44 167 GLY A CA 1
ATOM 1215 C C . GLY A 1 167 ? -10.045 -1.956 21.296 1.00 88.44 167 GLY A C 1
ATOM 1216 O O . GLY A 1 167 ? -9.197 -1.369 21.958 1.00 88.44 167 GLY A O 1
ATOM 1217 N N . GLY A 1 168 ? -11.106 -1.319 20.790 1.00 88.62 168 GLY A N 1
ATOM 1218 C CA . GLY A 1 168 ? -11.380 0.107 20.990 1.00 88.62 168 GLY A CA 1
ATOM 1219 C C . GLY A 1 168 ? -10.650 1.042 20.022 1.00 88.62 168 GLY A C 1
ATOM 1220 O O . GLY A 1 168 ? -10.856 2.254 20.083 1.00 88.62 168 GLY A O 1
ATOM 1221 N N . LEU A 1 169 ? -9.850 0.512 19.094 1.00 87.19 169 LEU A N 1
ATOM 1222 C CA . LEU A 1 169 ? -9.130 1.312 18.106 1.00 87.19 169 LEU A CA 1
ATOM 1223 C C . LEU A 1 169 ? -10.059 1.775 16.972 1.00 87.19 169 LEU A C 1
ATOM 1225 O O . LEU A 1 169 ? -11.187 1.300 16.797 1.00 87.19 169 LEU A O 1
ATOM 1229 N N . ARG A 1 170 ? -9.576 2.740 16.186 1.00 89.94 170 ARG A N 1
ATOM 1230 C CA . ARG A 1 170 ? -10.246 3.275 14.991 1.00 89.94 170 ARG A CA 1
ATOM 1231 C C . ARG A 1 170 ? -9.263 3.275 13.812 1.00 89.94 170 ARG A C 1
ATOM 1233 O O . ARG A 1 170 ? -8.771 4.341 13.444 1.00 89.94 170 ARG A O 1
ATOM 1240 N N . PRO A 1 171 ? -8.901 2.094 13.277 1.00 89.19 171 PRO A N 1
ATOM 1241 C CA . PRO A 1 171 ? -7.922 1.999 12.200 1.00 89.19 171 PRO A CA 1
ATOM 1242 C C . PRO A 1 171 ? -8.449 2.644 10.918 1.00 89.19 171 PRO A C 1
ATOM 1244 O O . PRO A 1 171 ? -9.632 2.530 10.596 1.00 89.19 171 PRO A O 1
ATOM 1247 N N . GLN A 1 172 ? -7.552 3.287 10.176 1.00 91.81 172 GLN A N 1
ATOM 1248 C CA . GLN A 1 172 ? -7.840 3.828 8.854 1.00 91.81 172 GLN A CA 1
ATOM 1249 C C . GLN A 1 172 ? -6.884 3.213 7.840 1.00 91.81 172 GLN A C 1
ATOM 1251 O O . GLN A 1 172 ? -5.682 3.236 8.055 1.00 91.81 172 GLN A O 1
ATOM 1256 N N . ILE A 1 173 ? -7.385 2.690 6.728 1.00 94.00 173 ILE A N 1
ATOM 1257 C CA . ILE A 1 173 ? -6.562 2.307 5.583 1.00 94.00 173 ILE A CA 1
ATOM 1258 C C . ILE A 1 173 ? -6.393 3.551 4.717 1.00 94.00 173 ILE A C 1
ATOM 1260 O O . ILE A 1 173 ? -7.379 4.112 4.236 1.00 94.00 173 ILE A O 1
ATOM 1264 N N . ILE A 1 174 ? -5.148 3.986 4.546 1.00 91.62 174 ILE A N 1
ATOM 1265 C CA . ILE A 1 174 ? -4.792 5.185 3.772 1.00 91.62 174 ILE A CA 1
ATOM 1266 C C . ILE A 1 174 ? -4.278 4.841 2.373 1.00 91.62 174 ILE A C 1
ATOM 1268 O O . ILE A 1 174 ? -4.344 5.679 1.472 1.00 91.62 174 ILE A O 1
ATOM 1272 N N . SER A 1 175 ? -3.749 3.630 2.173 1.00 93.31 175 SER A N 1
ATOM 1273 C CA . SER A 1 175 ? -3.281 3.182 0.864 1.00 93.31 175 SER A CA 1
ATOM 1274 C C . SER A 1 175 ? -3.191 1.651 0.779 1.00 93.31 175 SER A C 1
ATOM 1276 O O . SER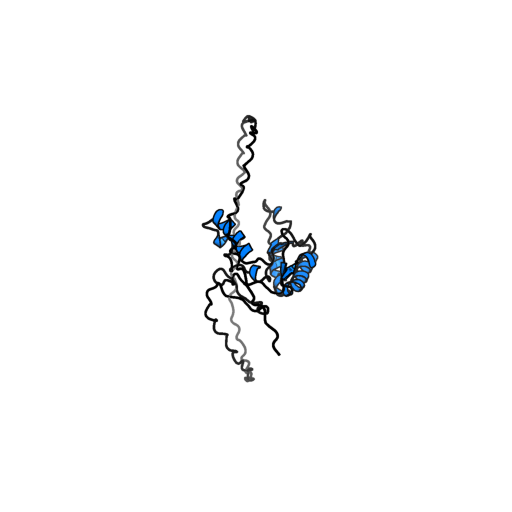 A 1 175 ? -2.977 0.981 1.785 1.00 93.31 175 SER A O 1
ATOM 1278 N N . GLY A 1 176 ? -3.399 1.106 -0.417 1.00 96.50 176 GLY A N 1
ATOM 1279 C CA . GLY A 1 176 ? -3.301 -0.310 -0.779 1.00 96.50 176 GLY A CA 1
ATOM 1280 C C . GLY A 1 176 ? -2.435 -0.472 -2.030 1.00 96.50 176 GLY A C 1
ATOM 1281 O O . GLY A 1 176 ? -1.342 0.088 -2.098 1.00 96.50 176 GLY A O 1
ATOM 1282 N N . TYR A 1 177 ? -2.915 -1.188 -3.046 1.00 97.44 177 TYR A N 1
ATOM 1283 C CA . TYR A 1 177 ? -2.211 -1.358 -4.316 1.00 97.44 177 TYR A CA 1
ATOM 1284 C C . TYR A 1 177 ? -1.817 -0.016 -4.944 1.00 97.44 177 TYR A C 1
ATOM 1286 O O . TYR A 1 177 ? -2.606 0.931 -5.029 1.00 97.44 177 TYR A O 1
ATOM 1294 N N . ARG A 1 178 ? -0.577 0.033 -5.434 1.00 96.69 178 ARG A N 1
ATOM 1295 C CA . ARG A 1 178 ? -0.032 1.162 -6.182 1.00 96.69 178 ARG A CA 1
ATOM 1296 C C . ARG A 1 178 ? 0.712 0.649 -7.402 1.00 96.69 178 ARG A C 1
ATOM 1298 O O . ARG A 1 178 ? 1.708 -0.059 -7.277 1.00 96.69 178 ARG A O 1
ATOM 1305 N N . SER A 1 179 ? 0.257 1.055 -8.581 1.00 97.06 179 SER A N 1
ATOM 1306 C CA . SER A 1 179 ? 0.909 0.682 -9.832 1.00 97.06 179 SER A CA 1
ATOM 1307 C C . SER A 1 179 ? 2.309 1.286 -9.951 1.00 97.06 179 SER A C 1
ATOM 1309 O O . SER A 1 179 ? 2.650 2.288 -9.308 1.00 97.06 179 SER A O 1
ATOM 1311 N N . TYR A 1 180 ? 3.111 0.714 -10.849 1.00 96.62 180 TYR A N 1
ATOM 1312 C CA . TYR A 1 180 ? 4.432 1.238 -11.184 1.00 96.62 180 TYR A CA 1
ATOM 1313 C C . TYR A 1 180 ? 4.384 2.720 -11.590 1.00 96.62 180 TYR A C 1
ATOM 1315 O O . TYR A 1 180 ? 5.185 3.526 -11.115 1.00 96.62 180 TYR A O 1
ATOM 1323 N N . SER A 1 181 ? 3.428 3.101 -12.446 1.00 96.38 181 SER A N 1
ATOM 1324 C CA . SER A 1 181 ? 3.288 4.477 -12.940 1.00 96.38 181 SER A CA 1
ATOM 1325 C C . SER A 1 181 ? 2.876 5.446 -11.831 1.00 96.38 181 SER A C 1
ATOM 1327 O O . SER A 1 181 ? 3.431 6.542 -11.732 1.00 96.38 181 SER A O 1
ATOM 1329 N N . SER A 1 182 ? 1.974 5.037 -10.935 1.00 94.69 182 SER A N 1
ATOM 1330 C CA . SER A 1 182 ? 1.636 5.825 -9.749 1.00 94.69 182 SER A CA 1
ATOM 1331 C C . SER A 1 182 ? 2.836 5.994 -8.814 1.00 94.69 182 SER A C 1
ATOM 1333 O O . SER A 1 182 ? 3.025 7.082 -8.264 1.00 94.69 182 SER A O 1
ATOM 1335 N N . GLN A 1 183 ? 3.675 4.964 -8.658 1.00 96.19 183 GLN A N 1
ATOM 1336 C CA . GLN A 1 183 ? 4.915 5.072 -7.887 1.00 96.19 183 GLN A CA 1
ATOM 1337 C C . GLN A 1 183 ? 5.930 6.004 -8.561 1.00 96.19 183 GLN A C 1
ATOM 1339 O O . GLN A 1 183 ? 6.597 6.761 -7.863 1.00 96.19 183 GLN A O 1
ATOM 1344 N N . ALA A 1 184 ? 6.016 6.025 -9.895 1.00 95.69 184 ALA A N 1
ATOM 1345 C CA . ALA A 1 184 ? 6.865 6.968 -10.631 1.00 95.69 184 ALA A CA 1
ATOM 1346 C C . ALA A 1 184 ? 6.476 8.421 -10.375 1.00 95.69 184 ALA A C 1
ATOM 1348 O O . ALA A 1 184 ? 7.341 9.240 -10.077 1.00 95.69 184 ALA A O 1
ATOM 1349 N N . ILE A 1 185 ? 5.178 8.722 -10.385 1.00 94.50 185 ILE A N 1
ATOM 1350 C CA . ILE A 1 185 ? 4.678 10.058 -10.048 1.00 94.50 185 ILE A CA 1
ATOM 1351 C C . ILE A 1 185 ? 5.001 10.406 -8.588 1.00 94.50 185 ILE A C 1
ATOM 1353 O O . ILE A 1 185 ? 5.433 11.520 -8.300 1.00 94.50 185 ILE A O 1
ATOM 1357 N N . ALA A 1 186 ? 4.804 9.469 -7.654 1.00 89.81 186 ALA A N 1
ATOM 1358 C CA . ALA A 1 186 ? 5.105 9.694 -6.240 1.00 89.81 186 ALA A CA 1
ATOM 1359 C C . ALA A 1 186 ? 6.602 9.946 -6.002 1.00 89.81 186 ALA A C 1
ATOM 1361 O O . ALA A 1 186 ? 6.958 10.895 -5.309 1.00 89.81 186 ALA A O 1
ATOM 1362 N N . PHE A 1 187 ? 7.468 9.140 -6.613 1.00 92.81 187 PHE A N 1
ATOM 1363 C CA . PHE A 1 187 ? 8.916 9.284 -6.516 1.00 92.81 187 PHE A CA 1
ATOM 1364 C C . PHE A 1 187 ? 9.392 10.605 -7.131 1.00 92.81 187 PHE A C 1
ATOM 1366 O O . PHE A 1 187 ? 10.168 11.325 -6.507 1.00 92.81 187 PHE A O 1
ATOM 1373 N N . GLN A 1 188 ? 8.873 10.968 -8.308 1.00 94.62 188 GLN A N 1
ATOM 1374 C CA . GLN A 1 188 ? 9.232 12.206 -9.001 1.00 94.62 188 GLN A CA 1
ATOM 1375 C C . GLN A 1 188 ? 8.937 13.452 -8.153 1.00 94.62 188 GLN A C 1
ATOM 1377 O O . GLN A 1 188 ? 9.778 14.343 -8.068 1.00 94.62 188 GLN A O 1
ATOM 1382 N N . LYS A 1 189 ? 7.807 13.478 -7.431 1.00 93.25 189 LYS A N 1
ATOM 1383 C CA . LYS A 1 189 ? 7.495 14.565 -6.484 1.00 93.25 189 LYS A CA 1
ATOM 1384 C C . LYS A 1 189 ? 8.582 14.749 -5.421 1.00 93.25 189 LYS A C 1
ATOM 1386 O O . LYS A 1 189 ? 8.891 15.874 -5.043 1.00 93.25 189 LYS A O 1
ATOM 1391 N N . TRP A 1 190 ? 9.163 13.656 -4.927 1.00 91.88 190 TRP A N 1
ATOM 1392 C CA . TRP A 1 190 ? 10.244 13.718 -3.943 1.00 91.88 190 TRP A CA 1
ATOM 1393 C C . TRP A 1 190 ? 11.593 14.060 -4.566 1.00 91.88 190 TRP A C 1
ATOM 1395 O O . TRP A 1 190 ? 12.375 14.749 -3.923 1.00 91.88 190 TRP A O 1
ATOM 1405 N N . VAL A 1 191 ? 11.851 13.654 -5.811 1.00 94.12 191 VAL A N 1
ATOM 1406 C CA . VAL A 1 191 ? 13.031 14.108 -6.566 1.00 94.12 191 VAL A CA 1
ATOM 1407 C C . VAL A 1 191 ? 13.004 15.624 -6.753 1.00 94.12 191 VAL A C 1
ATOM 1409 O O . VAL A 1 191 ? 14.025 16.277 -6.582 1.00 94.12 191 VAL A O 1
ATOM 1412 N N . GLU A 1 192 ? 11.841 16.193 -7.059 1.00 94.69 192 GLU A N 1
ATOM 1413 C CA . GLU A 1 192 ? 11.681 17.640 -7.236 1.00 94.69 192 GLU A CA 1
ATOM 1414 C C . GLU A 1 192 ? 11.792 18.411 -5.916 1.00 94.69 192 GLU A C 1
ATOM 1416 O O . GLU A 1 192 ? 12.328 19.517 -5.891 1.00 94.69 192 GLU A O 1
ATOM 1421 N N . ARG A 1 193 ? 11.296 17.835 -4.813 1.00 91.94 193 ARG A N 1
ATOM 1422 C CA . ARG A 1 193 ? 11.229 18.510 -3.510 1.00 91.94 193 ARG A CA 1
ATOM 1423 C C . ARG A 1 193 ? 12.488 18.345 -2.659 1.00 91.94 193 ARG A C 1
ATOM 1425 O O . ARG A 1 193 ? 12.936 19.301 -2.038 1.00 91.94 193 ARG A O 1
ATOM 1432 N N . GLU A 1 194 ? 13.017 17.129 -2.585 1.00 93.50 194 GLU A N 1
ATOM 1433 C CA . GLU A 1 194 ? 14.157 16.740 -1.746 1.00 93.50 194 GLU A CA 1
ATOM 1434 C C . GLU A 1 194 ? 15.060 15.754 -2.518 1.00 93.50 194 GLU A C 1
ATOM 1436 O O . GLU A 1 194 ? 15.155 14.581 -2.144 1.00 93.50 194 GLU A O 1
ATOM 1441 N N . PRO A 1 195 ? 15.735 16.193 -3.600 1.00 92.69 195 PRO A N 1
ATOM 1442 C CA . PRO A 1 195 ? 16.452 15.308 -4.527 1.00 92.69 195 PRO A CA 1
ATOM 1443 C C . PRO A 1 195 ? 17.474 14.396 -3.840 1.00 92.69 195 PRO A C 1
ATOM 1445 O O . PRO A 1 195 ? 17.567 13.212 -4.161 1.00 92.69 195 PRO A O 1
ATOM 1448 N N . GLU A 1 196 ? 18.197 14.917 -2.848 1.00 94.56 196 GLU A N 1
ATOM 1449 C CA . GLU A 1 196 ? 19.217 14.172 -2.096 1.00 94.56 196 GLU A CA 1
ATOM 1450 C C . GLU A 1 196 ? 18.625 13.089 -1.182 1.00 94.56 196 GLU A C 1
ATOM 1452 O O . GLU A 1 196 ? 19.314 12.147 -0.791 1.00 94.56 196 GLU A O 1
ATOM 1457 N N . ARG A 1 197 ? 17.337 13.204 -0.839 1.00 91.25 197 ARG A N 1
ATOM 1458 C CA . ARG A 1 197 ? 16.640 12.308 0.094 1.00 91.25 197 ARG A CA 1
ATOM 1459 C C . ARG A 1 197 ? 15.522 11.509 -0.563 1.00 91.25 197 ARG A C 1
ATOM 1461 O O . ARG A 1 197 ? 14.908 10.681 0.106 1.00 91.25 197 ARG A O 1
ATOM 1468 N N . ALA A 1 198 ? 15.277 11.692 -1.859 1.00 89.88 198 ALA A N 1
ATOM 1469 C CA . ALA A 1 198 ? 14.133 11.111 -2.554 1.00 89.88 198 ALA A CA 1
ATOM 1470 C C . ALA A 1 198 ? 14.037 9.587 -2.387 1.00 89.88 198 ALA A C 1
ATOM 1472 O O . ALA A 1 198 ? 12.962 9.074 -2.099 1.00 89.88 198 ALA A O 1
ATOM 1473 N N . THR A 1 199 ? 15.160 8.863 -2.478 1.00 88.75 199 THR A N 1
ATOM 1474 C CA . THR A 1 199 ? 15.200 7.398 -2.304 1.00 88.75 199 THR A CA 1
ATOM 1475 C C . THR A 1 199 ? 15.052 6.933 -0.857 1.00 88.75 199 THR A C 1
ATOM 1477 O O . THR A 1 199 ? 14.794 5.755 -0.635 1.00 88.75 199 THR A O 1
ATOM 1480 N N . MET A 1 200 ? 15.219 7.825 0.123 1.00 90.06 200 MET A N 1
ATOM 1481 C CA . MET A 1 200 ? 14.908 7.546 1.530 1.00 90.06 200 MET A CA 1
ATOM 1482 C C . MET A 1 200 ? 13.432 7.802 1.842 1.00 90.06 200 MET A C 1
ATOM 1484 O O . MET A 1 200 ? 12.855 7.122 2.681 1.00 90.06 200 MET A O 1
ATOM 1488 N N . LEU A 1 201 ? 12.831 8.790 1.177 1.00 88.62 201 LEU A N 1
ATOM 1489 C CA . LEU A 1 201 ? 11.452 9.219 1.415 1.00 88.62 201 LEU A CA 1
ATOM 1490 C C . LEU A 1 201 ? 10.438 8.441 0.572 1.00 88.62 201 LEU A C 1
ATOM 1492 O O . LEU A 1 201 ? 9.262 8.364 0.923 1.00 88.62 201 LEU A O 1
ATOM 1496 N N . SER A 1 202 ? 10.870 7.879 -0.555 1.00 92.62 202 SER A N 1
ATOM 1497 C CA . SER A 1 202 ? 10.002 7.148 -1.464 1.00 92.62 202 SER A CA 1
ATOM 1498 C C . SER A 1 202 ? 10.761 6.072 -2.227 1.00 92.62 202 SER A C 1
ATOM 1500 O O . SER A 1 202 ? 11.870 6.284 -2.723 1.00 92.62 202 SER A O 1
ATOM 1502 N N . ALA A 1 203 ? 10.135 4.905 -2.363 1.00 94.62 203 ALA A N 1
ATOM 1503 C CA . ALA A 1 203 ? 10.673 3.833 -3.184 1.00 94.62 203 ALA A CA 1
ATOM 1504 C C . ALA A 1 203 ? 10.762 4.262 -4.657 1.00 94.62 203 ALA A C 1
ATOM 1506 O O . ALA A 1 203 ? 9.903 4.979 -5.178 1.00 94.62 203 ALA A O 1
ATOM 1507 N N . ARG A 1 204 ? 11.775 3.764 -5.367 1.00 95.81 204 ARG A N 1
ATOM 1508 C CA . ARG A 1 204 ? 11.815 3.871 -6.829 1.00 95.81 204 ARG A CA 1
ATOM 1509 C C . ARG A 1 204 ? 10.664 3.063 -7.453 1.00 95.81 204 ARG A C 1
ATOM 1511 O O . ARG A 1 204 ? 10.206 2.092 -6.848 1.00 95.81 204 ARG A O 1
ATOM 1518 N N . PRO A 1 205 ? 10.211 3.405 -8.669 1.00 96.00 205 PRO A N 1
ATOM 1519 C CA . PRO A 1 205 ? 9.236 2.591 -9.396 1.00 96.00 205 PRO A CA 1
ATOM 1520 C C . PRO A 1 205 ? 9.707 1.140 -9.524 1.00 96.00 205 PRO A C 1
ATOM 1522 O O . PRO A 1 205 ? 10.875 0.899 -9.828 1.00 96.00 205 PRO A O 1
ATOM 1525 N N . GLY A 1 206 ? 8.822 0.181 -9.253 1.00 95.69 206 GLY A N 1
ATOM 1526 C CA . GLY A 1 206 ? 9.165 -1.244 -9.193 1.00 95.69 206 GLY A CA 1
ATOM 1527 C C . GLY A 1 206 ? 9.678 -1.714 -7.830 1.00 95.69 206 GLY A C 1
ATOM 1528 O O . GLY A 1 206 ? 9.624 -2.902 -7.550 1.00 95.69 206 GLY A O 1
ATOM 1529 N N . HIS A 1 207 ? 10.134 -0.819 -6.953 1.00 95.56 207 HIS A N 1
ATOM 1530 C CA . HIS A 1 207 ? 10.730 -1.172 -5.655 1.00 95.56 207 HIS A CA 1
ATOM 1531 C C . HIS A 1 207 ? 9.776 -0.982 -4.463 1.00 95.56 207 HIS A C 1
ATOM 1533 O O . HIS A 1 207 ? 10.214 -0.988 -3.315 1.00 95.56 207 HIS A O 1
ATOM 1539 N N . SER A 1 208 ? 8.484 -0.768 -4.717 1.00 96.44 208 SER A N 1
ATOM 1540 C CA . SER A 1 208 ? 7.466 -0.627 -3.673 1.00 96.44 208 SER A CA 1
ATOM 1541 C C . SER A 1 208 ? 6.696 -1.933 -3.504 1.00 96.44 208 SER A C 1
ATOM 1543 O O . SER A 1 208 ? 6.143 -2.447 -4.477 1.00 96.44 208 SER A O 1
ATOM 1545 N N . GLU A 1 209 ? 6.601 -2.433 -2.272 1.00 96.56 209 GLU A N 1
ATOM 1546 C CA . GLU A 1 209 ? 5.781 -3.608 -1.942 1.00 96.56 209 GLU A CA 1
ATOM 1547 C C . GLU A 1 209 ? 4.294 -3.384 -2.251 1.00 96.56 209 GLU A C 1
ATOM 1549 O O . GLU A 1 209 ? 3.605 -4.320 -2.643 1.00 96.56 209 GLU A O 1
ATOM 1554 N N . HIS A 1 210 ? 3.812 -2.133 -2.226 1.00 97.44 210 HIS A N 1
ATOM 1555 C CA . HIS A 1 210 ? 2.447 -1.798 -2.653 1.00 97.44 210 HIS A CA 1
ATOM 1556 C C . HIS A 1 210 ? 2.126 -2.261 -4.076 1.00 97.44 210 HIS A C 1
ATOM 1558 O O . HIS A 1 210 ? 0.960 -2.501 -4.387 1.00 97.44 210 HIS A O 1
ATOM 1564 N N . GLN A 1 211 ? 3.125 -2.430 -4.947 1.00 97.50 211 GLN A N 1
ATOM 1565 C CA . GLN A 1 211 ? 2.891 -2.946 -6.292 1.00 97.50 211 GLN A CA 1
ATOM 1566 C C . GLN A 1 211 ? 2.496 -4.436 -6.287 1.00 97.50 211 GLN A C 1
ATOM 1568 O O . GLN A 1 211 ? 1.816 -4.874 -7.208 1.00 97.50 211 GLN A O 1
ATOM 1573 N N . LEU A 1 212 ? 2.819 -5.208 -5.240 1.00 97.12 212 LEU A N 1
ATOM 1574 C CA . LEU A 1 212 ? 2.319 -6.580 -5.056 1.00 97.12 212 LEU A CA 1
ATOM 1575 C C . LEU A 1 212 ? 0.808 -6.632 -4.831 1.00 97.12 212 LEU A C 1
ATOM 1577 O O . LEU A 1 212 ? 0.205 -7.681 -5.036 1.00 97.12 212 LEU A O 1
ATOM 1581 N N . GLY A 1 213 ? 0.198 -5.522 -4.406 1.00 96.94 213 GLY A N 1
ATOM 1582 C CA . GLY A 1 213 ? -1.210 -5.477 -4.020 1.00 96.94 213 GLY A CA 1
ATOM 1583 C C . GLY A 1 213 ? -1.520 -6.309 -2.775 1.00 96.94 213 GLY A C 1
ATOM 1584 O O . GLY A 1 213 ? -2.685 -6.593 -2.517 1.00 96.94 213 GLY A O 1
ATOM 1585 N N . THR A 1 214 ? -0.499 -6.701 -2.010 1.00 96.56 214 THR A N 1
ATOM 1586 C CA . THR A 1 214 ? -0.636 -7.401 -0.727 1.00 96.56 214 THR A CA 1
ATOM 1587 C C . THR A 1 214 ? -0.310 -6.521 0.481 1.00 96.56 214 THR A C 1
ATOM 1589 O O . THR A 1 214 ? -0.460 -6.961 1.617 1.00 96.56 214 THR A O 1
ATOM 1592 N N . THR A 1 215 ? 0.100 -5.273 0.247 1.00 95.75 215 THR A N 1
ATOM 1593 C CA . THR A 1 215 ? 0.480 -4.302 1.281 1.00 95.75 215 THR A CA 1
ATOM 1594 C C . THR A 1 215 ? -0.616 -3.260 1.473 1.00 95.75 215 THR A C 1
ATOM 1596 O O . THR A 1 215 ? -1.189 -2.764 0.500 1.00 95.75 215 THR A O 1
ATOM 1599 N N . VAL A 1 216 ? -0.867 -2.894 2.730 1.00 95.06 216 VAL A N 1
ATOM 1600 C CA . VAL A 1 216 ? -1.735 -1.778 3.117 1.00 95.06 216 VAL A CA 1
ATOM 1601 C C . VAL A 1 216 ? -1.011 -0.855 4.090 1.00 95.06 216 VAL A C 1
ATOM 1603 O O . VAL A 1 216 ? -0.342 -1.315 5.013 1.00 95.06 216 VAL A O 1
ATOM 1606 N N . ASP A 1 217 ? -1.190 0.446 3.904 1.00 92.69 217 ASP A N 1
ATOM 1607 C CA . ASP A 1 217 ? -0.772 1.460 4.862 1.00 92.69 217 ASP A CA 1
ATOM 1608 C C . ASP A 1 217 ? -1.936 1.796 5.794 1.00 92.69 217 ASP A C 1
ATOM 1610 O O . ASP A 1 217 ? -3.048 2.105 5.342 1.00 92.69 217 ASP A O 1
ATOM 1614 N N . PHE A 1 218 ? -1.655 1.812 7.096 1.00 90.75 218 PHE A N 1
ATOM 1615 C CA . PHE A 1 218 ? -2.599 2.244 8.117 1.00 90.75 218 PHE A CA 1
ATOM 1616 C C . PHE A 1 218 ? -2.293 3.654 8.623 1.00 90.75 218 PHE A C 1
ATOM 1618 O O . PHE A 1 218 ? -1.145 4.030 8.845 1.00 90.75 218 PHE A O 1
ATOM 1625 N N . GLY A 1 219 ? -3.353 4.408 8.880 1.00 83.50 219 GLY A N 1
ATOM 1626 C CA . GLY A 1 219 ? -3.369 5.614 9.688 1.00 83.50 219 GLY A CA 1
ATOM 1627 C C . GLY A 1 219 ? -4.295 5.458 10.895 1.00 83.50 219 GLY A C 1
ATOM 1628 O O . GLY A 1 219 ? -4.982 4.449 11.075 1.00 83.50 219 GLY A O 1
ATOM 1629 N N . SER A 1 220 ? -4.332 6.498 11.720 1.00 72.81 220 SER A N 1
ATOM 1630 C CA . SER A 1 220 ? -5.277 6.655 12.822 1.00 72.81 220 SER A CA 1
ATOM 1631 C C . SER A 1 220 ? -5.740 8.112 12.855 1.00 72.81 220 SER A C 1
ATOM 1633 O O . SER A 1 220 ? -4.909 9.003 12.651 1.00 72.81 220 SER A O 1
ATOM 1635 N N . PRO A 1 221 ? -7.023 8.386 13.160 1.00 66.44 221 PRO A N 1
ATOM 1636 C CA . PRO A 1 221 ? -7.516 9.752 13.308 1.00 66.44 221 PRO A CA 1
ATOM 1637 C C . PRO A 1 221 ? -6.754 10.546 14.382 1.00 66.44 221 PRO A C 1
ATOM 1639 O O . PRO A 1 221 ? -6.630 11.758 14.266 1.00 66.44 221 PRO A O 1
ATOM 1642 N N . THR A 1 222 ? -6.183 9.871 15.384 1.00 61.97 222 THR A N 1
ATOM 1643 C CA . THR A 1 222 ? -5.417 10.507 16.468 1.00 61.97 222 THR A CA 1
ATOM 1644 C C . THR A 1 222 ? -3.960 10.815 16.117 1.00 61.97 222 THR A C 1
ATOM 1646 O O . THR A 1 222 ? -3.303 11.520 16.878 1.00 61.97 222 THR A O 1
ATOM 1649 N N . LEU A 1 223 ? -3.430 10.345 14.976 1.00 52.81 223 LEU A N 1
ATOM 1650 C CA . LEU A 1 223 ? -2.038 10.641 14.589 1.00 52.81 223 LEU A CA 1
ATOM 1651 C C . LEU A 1 223 ? -1.807 12.135 14.321 1.00 52.81 223 LEU A C 1
ATOM 1653 O O . LEU A 1 223 ? -0.689 12.608 14.490 1.00 52.81 223 LEU A O 1
ATOM 1657 N N . TYR A 1 224 ? -2.847 12.875 13.928 1.00 43.12 224 TYR A N 1
ATOM 1658 C CA . TYR A 1 224 ? -2.748 14.311 13.649 1.00 43.12 224 TYR A CA 1
ATOM 1659 C C . TYR A 1 224 ? -2.912 15.193 14.897 1.00 43.12 224 TYR A C 1
ATOM 1661 O O . TYR A 1 224 ? -2.428 16.319 14.906 1.00 43.12 224 TYR A O 1
ATOM 1669 N N . GLU A 1 225 ? -3.570 14.695 15.948 1.00 45.91 225 GLU A N 1
ATOM 1670 C CA . GLU A 1 225 ? -3.894 15.472 17.157 1.00 45.91 225 GLU A CA 1
ATOM 1671 C C . GLU A 1 225 ? -2.764 15.454 18.207 1.00 45.91 225 GLU A C 1
ATOM 1673 O O . GLU A 1 225 ? -2.730 16.293 19.097 1.00 45.91 225 GLU A O 1
ATOM 1678 N N . TYR A 1 226 ? -1.792 14.543 18.081 1.00 43.97 226 TYR A N 1
ATOM 1679 C CA . TYR A 1 226 ? -0.816 14.237 19.139 1.00 43.97 226 TYR A CA 1
ATOM 1680 C C . TYR A 1 226 ? 0.654 14.551 18.802 1.00 43.97 226 TYR A C 1
ATOM 1682 O O . TYR A 1 226 ? 1.562 14.054 19.466 1.00 43.97 226 TYR A O 1
ATOM 1690 N N . VAL A 1 227 ? 0.915 15.401 17.802 1.00 47.56 227 VAL A N 1
ATOM 1691 C CA . VAL A 1 227 ? 2.283 15.877 17.485 1.00 47.56 227 VAL A CA 1
ATOM 1692 C C . VAL A 1 227 ? 2.756 16.986 18.452 1.00 47.56 227 VAL A C 1
ATOM 1694 O O . VAL A 1 227 ? 3.942 17.300 18.494 1.00 47.56 227 VAL A O 1
ATOM 1697 N N . GLU A 1 228 ? 1.883 17.501 19.326 1.00 42.78 228 GLU A N 1
ATOM 1698 C CA . GLU A 1 228 ? 2.236 18.432 20.409 1.00 42.78 228 GLU A CA 1
ATOM 1699 C C . GLU A 1 228 ? 2.041 17.789 21.801 1.00 42.78 228 GLU A C 1
ATOM 1701 O O . GLU A 1 228 ? 1.061 18.033 22.496 1.00 42.78 228 GLU A O 1
ATOM 1706 N N . GLY A 1 229 ? 3.007 16.975 22.245 1.00 45.25 229 GLY A N 1
ATOM 1707 C CA . GLY A 1 229 ? 3.328 16.894 23.680 1.00 45.25 229 GLY A CA 1
ATOM 1708 C C . GLY A 1 229 ? 2.805 15.730 24.537 1.00 45.25 229 GLY A C 1
ATOM 1709 O O . GLY A 1 229 ? 2.843 15.867 25.758 1.00 45.25 229 GLY A O 1
ATOM 1710 N N . ALA A 1 230 ? 2.398 14.581 23.988 1.00 41.19 230 ALA A N 1
ATOM 1711 C CA . ALA A 1 230 ? 2.207 13.365 24.800 1.00 41.19 230 ALA A CA 1
ATOM 1712 C C . ALA A 1 230 ? 3.155 12.233 24.373 1.00 41.19 230 ALA A C 1
ATOM 1714 O O . ALA A 1 230 ? 3.456 12.085 23.189 1.00 41.19 230 ALA A O 1
ATOM 1715 N N . GLU A 1 231 ? 3.617 11.444 25.350 1.00 44.28 231 GLU A N 1
ATOM 1716 C CA . GLU A 1 231 ? 4.426 10.231 25.152 1.00 44.28 231 GLU A CA 1
ATOM 1717 C C . GLU A 1 231 ? 3.834 9.354 24.026 1.00 44.28 231 GLU A C 1
ATOM 1719 O O . GLU A 1 231 ? 2.619 9.139 23.977 1.00 44.28 231 GLU A O 1
ATOM 1724 N N . PRO A 1 232 ? 4.664 8.886 23.079 1.00 48.81 232 PRO A N 1
ATOM 1725 C CA . PRO A 1 232 ? 4.223 8.537 21.734 1.00 48.81 232 PRO A CA 1
ATOM 1726 C C . PRO A 1 232 ? 3.356 7.279 21.736 1.00 48.81 232 PRO A C 1
ATOM 1728 O O . PRO A 1 232 ? 3.682 6.339 22.453 1.00 48.81 232 PRO A O 1
ATOM 1731 N N . THR A 1 233 ? 2.282 7.279 20.926 1.00 51.41 233 THR A N 1
ATOM 1732 C CA . THR A 1 233 ? 1.881 6.324 19.848 1.00 51.41 233 THR A CA 1
ATOM 1733 C C . THR A 1 233 ? 2.221 4.824 19.945 1.00 51.41 233 THR A C 1
ATOM 1735 O O . THR A 1 233 ? 2.009 4.072 18.989 1.00 51.41 233 THR A O 1
ATOM 1738 N N . LEU A 1 234 ? 2.737 4.349 21.068 1.00 50.72 234 LEU A N 1
ATOM 1739 C CA . LEU A 1 234 ? 3.251 3.012 21.274 1.00 50.72 234 LEU A CA 1
ATOM 1740 C C . LEU A 1 234 ? 2.096 2.021 21.309 1.00 50.72 234 LEU A C 1
ATOM 1742 O O . LEU A 1 234 ? 2.281 0.894 20.884 1.00 50.72 234 LEU A O 1
ATOM 1746 N N . GLU A 1 235 ? 0.896 2.424 21.727 1.00 52.38 235 GLU A N 1
ATOM 1747 C CA . GLU A 1 235 ? -0.246 1.518 21.847 1.00 52.38 235 GLU A CA 1
ATOM 1748 C C . GLU A 1 235 ? -0.767 1.028 20.488 1.00 52.38 235 GLU A C 1
ATOM 1750 O O . GLU A 1 235 ? -0.872 -0.180 20.300 1.00 52.38 235 GLU A O 1
ATOM 1755 N N . PHE A 1 236 ? -1.001 1.913 19.506 1.00 50.31 236 PHE A N 1
ATOM 1756 C CA . PHE A 1 236 ? -1.427 1.489 18.160 1.00 50.31 236 PHE A CA 1
ATOM 1757 C C . PHE A 1 236 ? -0.358 0.616 17.492 1.00 50.31 236 PHE A C 1
ATOM 1759 O O . PHE A 1 236 ? -0.666 -0.461 16.988 1.00 50.31 236 PHE A O 1
ATOM 1766 N N . HIS A 1 237 ? 0.911 1.032 17.552 1.00 56.28 237 HIS A N 1
ATOM 1767 C CA . HIS A 1 237 ? 2.021 0.290 16.949 1.00 56.28 237 HIS A CA 1
ATOM 1768 C C . HIS A 1 237 ? 2.283 -1.051 17.661 1.00 56.28 237 HIS A C 1
ATOM 1770 O O . HIS A 1 237 ? 2.484 -2.075 17.015 1.00 56.28 237 HIS A O 1
ATOM 1776 N N . THR A 1 238 ? 2.221 -1.090 18.994 1.00 56.06 238 THR A N 1
ATOM 1777 C CA . THR A 1 238 ? 2.415 -2.318 19.786 1.00 56.06 238 THR A CA 1
ATOM 1778 C C . THR A 1 238 ? 1.237 -3.269 19.631 1.00 56.06 238 THR A C 1
ATOM 1780 O O . THR A 1 238 ? 1.449 -4.474 19.508 1.00 56.06 238 THR A O 1
ATOM 1783 N N . TYR A 1 239 ? 0.001 -2.759 19.590 1.00 58.22 239 TYR A N 1
ATOM 1784 C CA . TYR A 1 239 ? -1.184 -3.566 19.304 1.00 58.22 239 TYR A CA 1
ATOM 1785 C C . TYR A 1 239 ? -1.096 -4.171 17.900 1.00 58.22 239 TYR A C 1
ATOM 1787 O O . TYR A 1 239 ? -1.260 -5.383 17.745 1.00 58.22 239 TYR A O 1
ATOM 1795 N N . PHE A 1 240 ? -0.751 -3.347 16.902 1.00 60.28 240 PHE A N 1
ATOM 1796 C CA . PHE A 1 240 ? -0.513 -3.768 15.522 1.00 60.28 240 PHE A CA 1
ATOM 1797 C C . PHE A 1 240 ? 0.510 -4.913 15.463 1.00 60.28 240 PHE A C 1
ATOM 1799 O O . PHE A 1 240 ? 0.181 -6.020 15.039 1.00 60.28 240 PHE A O 1
ATOM 1806 N N . LEU A 1 241 ? 1.711 -4.713 16.014 1.00 63.06 241 LEU A N 1
ATOM 1807 C CA . LEU A 1 241 ? 2.779 -5.721 16.019 1.00 63.06 241 LEU A CA 1
ATOM 1808 C C . LEU A 1 241 ? 2.427 -6.994 16.809 1.00 63.06 241 LEU A C 1
ATOM 1810 O O . LEU A 1 241 ? 2.870 -8.091 16.456 1.00 63.06 241 LEU A O 1
ATOM 1814 N N . LYS A 1 242 ? 1.632 -6.883 17.880 1.00 64.38 242 LYS A N 1
ATOM 1815 C CA . LYS A 1 242 ? 1.184 -8.041 18.666 1.00 64.38 242 LYS A CA 1
ATOM 1816 C C . LYS A 1 242 ? 0.170 -8.894 17.902 1.00 64.38 242 LYS A C 1
ATOM 1818 O O . LYS A 1 242 ? 0.150 -10.109 18.100 1.00 64.38 242 LYS A O 1
ATOM 1823 N N . ARG A 1 243 ? -0.669 -8.284 17.056 1.00 66.94 243 ARG A N 1
ATOM 1824 C CA . ARG A 1 243 ? -1.805 -8.964 16.417 1.00 66.94 243 ARG A CA 1
ATOM 1825 C C . ARG A 1 243 ? -1.535 -9.452 14.990 1.00 66.94 243 ARG A C 1
ATOM 1827 O O . ARG A 1 243 ? -2.152 -10.442 14.608 1.00 66.94 243 ARG A O 1
ATOM 1834 N N . LEU A 1 244 ? -0.574 -8.867 14.262 1.00 60.00 244 LEU A N 1
ATOM 1835 C CA . LEU A 1 244 ? -0.193 -9.298 12.901 1.00 60.00 244 LEU A CA 1
ATOM 1836 C C . LEU A 1 244 ? 0.090 -10.807 12.794 1.00 60.00 244 LEU A C 1
ATOM 1838 O O . LEU A 1 244 ? -0.457 -11.486 11.929 1.00 60.00 244 LEU A O 1
ATOM 1842 N N . ARG A 1 245 ? 0.823 -11.371 13.766 1.00 57.25 245 ARG A N 1
ATOM 1843 C CA . ARG A 1 245 ? 1.208 -12.797 13.768 1.00 57.25 245 ARG A CA 1
ATOM 1844 C C . ARG A 1 245 ? 0.032 -13.784 13.784 1.00 57.25 245 ARG A C 1
ATOM 1846 O O . ARG A 1 245 ? 0.244 -14.961 13.521 1.00 57.25 245 ARG A O 1
ATOM 1853 N N . GLY A 1 246 ? -1.179 -13.337 14.126 1.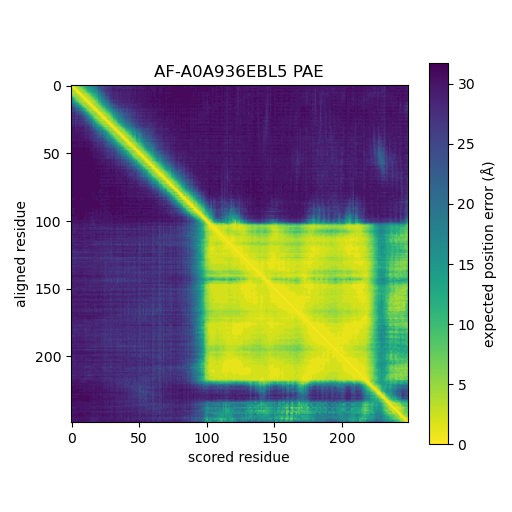00 58.69 246 GLY A N 1
ATOM 1854 C CA . GLY A 1 246 ? -2.380 -14.177 14.141 1.00 58.69 246 GLY A CA 1
ATOM 1855 C C . GLY A 1 246 ? -3.178 -14.176 12.836 1.00 58.69 246 GLY A C 1
ATOM 1856 O O . GLY A 1 246 ? -4.068 -15.009 12.696 1.00 58.69 246 GLY A O 1
ATOM 1857 N N . HIS A 1 247 ? -2.883 -13.264 11.904 1.00 61.56 247 HIS A N 1
ATOM 1858 C CA . HIS A 1 247 ? -3.741 -13.006 10.739 1.00 61.56 247 HIS A CA 1
ATOM 1859 C C . HIS A 1 247 ? -3.086 -13.288 9.389 1.00 61.56 247 HIS A C 1
ATOM 1861 O O . HIS A 1 247 ? -3.736 -13.103 8.368 1.00 61.56 247 HIS A O 1
ATOM 1867 N N . GLY A 1 248 ? -1.850 -13.795 9.369 1.00 53.16 248 GLY A N 1
ATOM 1868 C CA . GLY A 1 248 ? -1.140 -14.088 8.119 1.00 53.16 248 GLY A CA 1
ATOM 1869 C C . GLY A 1 248 ? -0.616 -12.838 7.405 1.00 53.16 248 GLY A C 1
ATOM 1870 O O . GLY A 1 248 ? -0.398 -12.892 6.197 1.00 53.16 248 GLY A O 1
ATOM 1871 N N . CYS A 1 249 ? -0.427 -11.748 8.157 1.00 48.81 249 CYS A N 1
ATOM 1872 C CA . CYS A 1 249 ? 0.230 -10.516 7.729 1.00 48.81 249 CYS A CA 1
ATOM 1873 C C . CYS A 1 249 ? 1.621 -10.399 8.365 1.00 48.81 249 CYS A C 1
ATOM 1875 O O . CYS A 1 249 ? 1.775 -10.826 9.538 1.00 48.81 249 CYS A O 1
#

Radius of gyration: 33.89 Å; Cα contacts (8 Å, |Δi|>4): 215; chains: 1; bounding box: 48×94×123 Å

Mean predicted aligned error: 19.81 Å

Sequence (249 aa):
MFKRLPFFFALFGLMACAPATAVTPSPAPLADTAVALATVSSQPVASPTAPPTITRTATPLPATQPPPFTATPIPTATSSPTPAPTFTPSPTPLPTTAALCTDRIPSPDDLLVVVTGIYALSARYEPPDIVPLSDFFGPDVTKGYPSTIRAIVVEPLQRLIGDMQAGGLRPQIISGYRSYSSQAIAFQKWVEREPERATMLSARPGHSEHQLGTTVDFGSPTLYEYVEGAEPTLEFHTYFLKRLRGHGC

Solvent-accessible surface area (backbone atoms only — not comparable to full-atom values): 16628 Å² total; per-residue (Å²): 141,83,86,85,83,84,83,87,81,86,83,85,80,86,81,82,87,78,84,82,81,84,84,78,84,78,85,78,82,84,79,86,76,84,78,78,84,79,84,79,81,86,73,88,78,79,81,82,79,81,80,82,85,78,83,79,80,81,78,83,77,83,86,80,78,82,79,85,87,78,87,74,88,79,81,87,78,90,72,82,86,72,87,71,84,79,78,73,78,72,79,73,76,69,81,70,74,79,60,65,44,66,68,39,64,79,56,93,85,56,83,82,69,80,54,34,98,82,40,35,35,13,73,83,47,67,64,94,50,63,38,60,45,71,82,79,40,55,79,82,32,49,39,85,66,92,37,31,29,29,56,85,47,48,64,42,49,52,53,54,51,50,52,41,44,76,69,71,47,65,65,22,40,54,43,28,40,38,51,30,69,59,32,39,56,55,26,48,55,30,42,75,74,40,58,94,45,18,75,80,77,31,48,55,58,27,22,44,53,29,39,66,19,78,38,72,43,76,47,46,82,62,67,78,75,49,81,79,85,59,88,72,74,51,63,66,55,50,50,48,66,68,50,33,80,78,48,87,96

pLDDT: mean 70.0, std 22.76, range [34.31, 98.44]